Protein AF-A0AAW8Z324-F1 (afdb_monomer)

Radius of gyration: 33.58 Å; Cα contacts (8 Å, |Δi|>4): 340; chains: 1; bounding box: 67×46×85 Å

Nearest PDB structures (foldseek):
  8es4-assembly1_F  TM=8.799E-01  e=7.641E-05  Shigella phage Buco
  7y1c-assembly1_e  TM=7.706E-01  e=1.766E-04  Klebsiella phage Kp9
  2qmj-assembly1_A  TM=4.465E-01  e=2.813E-01  Homo sapiens
  5x4a-assembly1_D  TM=4.309E-01  e=4.398E-01  Sclerophytum lochmodes
  5lgj-assembly1_A  TM=1.895E-01  e=3.674E+00  Homo sapiens

Foldseek 3Di:
DDADPDQQKDKDFAQQPDQKDAGPHDAPDPVFKWKDKQNHTDDPPQWDADNVRRMIGGPHRRHGRIMIMMGTHQDPDQPDDDDPPPPCPDPVNVVVRVNSVVVVVSNVVVVVVVVVVVVVVVVVVVVVVVVVVCVVCLPFDKDAQADQKDKDWDDPVPWDPDDKDKDKDWPPDDPPKDKDFDWDQDPPPGTTGTIIMIGHDPVSHGTMMTMGIGDD

pLDDT: mean 87.26, std 9.58, range [44.84, 97.25]

Secondary structure (DSSP, 8-state):
-PPP---SEEEEE--SS--EEE-SS---STTSEEEEETTEEE-TTSEEEETTTTEEEESSPPPTT-EEEEEE---SS------TTTT--SHHHHHHHHHHHHHHHHHHHHHHHHHHHHHHHHHHHHHHHHHHHHHH---EEEEE--SSEEEEEPPGGG-BSSPPEEEEEEETS----EEEEEEEEETTTEEEEEEEEEE--GGGTTSEEEEEEE--

Mean predicted aligned error: 13.02 Å

Organism: NCBI:txid756892

Sequence (216 aa):
MTVENITPYISYTSNGMTTTFAIPFHVEGKTNFVVKINGVPQNYPSYSYNKIDNTINFISIPARDAVIEIERHTALERSANYDTFSNKLRPTSLNGEFDRVWRVLQELARKDQILQQQIDELRNDVNKLLIATRILSQDVVQFPITATSIRINIPEDRYATTEPIVVCTVLGGPTNVTIQPIAEYVQGVGEVYTHLIFTFPSTLIGKKCNAWLTGG

Structure (mmCIF, N/CA/C/O backbone):
data_AF-A0AAW8Z324-F1
#
_entry.id   AF-A0AAW8Z324-F1
#
loop_
_atom_site.group_PDB
_atom_site.id
_atom_site.type_symbol
_atom_site.label_atom_id
_atom_site.label_alt_id
_atom_site.label_comp_id
_atom_site.label_asym_id
_atom_site.label_entity_id
_atom_site.label_seq_id
_atom_site.pdbx_PDB_ins_code
_atom_site.Cartn_x
_atom_site.Cartn_y
_atom_site.Cartn_z
_atom_site.occupancy
_atom_site.B_iso_or_equiv
_atom_site.auth_seq_id
_atom_site.auth_comp_id
_atom_site.auth_asym_id
_atom_site.auth_atom_id
_atom_site.pdbx_PDB_model_num
ATOM 1 N N . MET A 1 1 ? 11.394 13.652 -27.539 1.00 52.41 1 MET A N 1
ATOM 2 C CA . MET A 1 1 ? 10.131 12.899 -27.403 1.00 52.41 1 MET A CA 1
ATOM 3 C C . MET A 1 1 ? 9.570 13.265 -26.047 1.00 52.41 1 MET A C 1
ATOM 5 O O . MET A 1 1 ? 10.365 13.467 -25.145 1.00 52.41 1 MET A O 1
ATOM 9 N N . THR A 1 2 ? 8.265 13.468 -25.927 1.00 69.81 2 THR A N 1
ATOM 10 C CA . THR A 1 2 ? 7.607 13.811 -24.658 1.00 69.81 2 THR A CA 1
ATOM 11 C C . THR A 1 2 ? 7.357 12.543 -23.851 1.00 69.81 2 THR A C 1
ATOM 13 O O . THR A 1 2 ? 6.983 11.530 -24.442 1.00 69.81 2 THR A O 1
ATOM 16 N N . VAL A 1 3 ? 7.535 12.573 -22.528 1.00 73.75 3 VAL A N 1
ATOM 17 C CA . VAL A 1 3 ? 7.171 11.416 -21.698 1.00 73.75 3 VAL A CA 1
ATOM 18 C C . VAL A 1 3 ? 5.657 11.256 -21.661 1.00 73.75 3 VAL A C 1
ATOM 20 O O . VAL A 1 3 ? 4.926 12.202 -21.373 1.00 73.75 3 VAL A O 1
ATOM 23 N N . GLU A 1 4 ? 5.191 10.045 -21.948 1.00 77.88 4 GLU A N 1
ATOM 24 C CA . GLU A 1 4 ? 3.774 9.702 -21.905 1.00 77.88 4 GLU A CA 1
ATOM 25 C C . GLU A 1 4 ? 3.248 9.695 -20.465 1.00 77.88 4 GLU A C 1
ATOM 27 O O . GLU A 1 4 ? 3.933 9.287 -19.519 1.00 77.88 4 GLU A O 1
ATOM 32 N N . ASN A 1 5 ? 2.002 10.138 -20.295 1.00 79.62 5 ASN A N 1
ATOM 33 C CA . ASN A 1 5 ? 1.309 10.068 -19.016 1.00 79.62 5 ASN A CA 1
ATOM 34 C C . ASN A 1 5 ? 0.757 8.653 -18.795 1.00 79.62 5 ASN A C 1
ATOM 36 O O . ASN A 1 5 ? -0.410 8.383 -19.066 1.00 79.62 5 ASN A O 1
ATOM 40 N N . ILE A 1 6 ? 1.622 7.747 -18.343 1.00 83.69 6 ILE A N 1
ATOM 41 C CA . ILE A 1 6 ? 1.294 6.344 -18.099 1.00 83.69 6 ILE A CA 1
ATOM 42 C C . ILE A 1 6 ? 1.691 5.928 -16.684 1.00 83.69 6 ILE A C 1
ATOM 44 O O . ILE A 1 6 ? 2.715 6.362 -16.151 1.00 83.69 6 ILE A O 1
ATOM 48 N N . THR A 1 7 ? 0.887 5.059 -16.073 1.00 87.81 7 THR A N 1
ATOM 49 C CA . THR A 1 7 ? 1.206 4.464 -14.776 1.00 87.81 7 THR A CA 1
ATOM 50 C C . THR A 1 7 ? 2.424 3.539 -14.916 1.00 87.81 7 THR A C 1
ATOM 52 O O . THR A 1 7 ? 2.402 2.639 -15.756 1.00 87.81 7 THR A O 1
ATOM 55 N N . PRO A 1 8 ? 3.481 3.700 -14.097 1.00 93.31 8 PRO A N 1
ATOM 56 C CA . PRO A 1 8 ? 4.710 2.900 -14.175 1.00 93.31 8 PRO A CA 1
ATOM 57 C C . PRO A 1 8 ? 4.564 1.488 -13.581 1.00 93.31 8 PRO A C 1
ATOM 59 O O . PRO A 1 8 ? 5.436 1.009 -12.857 1.00 93.31 8 PRO A O 1
ATOM 62 N N . TYR A 1 9 ? 3.432 0.837 -13.837 1.00 95.25 9 TYR A N 1
ATOM 63 C CA . TYR A 1 9 ? 3.086 -0.472 -13.305 1.00 95.25 9 TYR A CA 1
ATOM 64 C C . TYR A 1 9 ? 2.110 -1.199 -14.222 1.00 95.25 9 TYR A C 1
ATOM 66 O O . TYR A 1 9 ? 1.205 -0.584 -14.788 1.00 95.25 9 TYR A O 1
ATOM 74 N N . ILE A 1 10 ? 2.270 -2.514 -14.319 1.00 96.06 10 ILE A N 1
ATOM 75 C CA . ILE A 1 10 ? 1.338 -3.406 -14.999 1.00 96.06 10 ILE A CA 1
ATOM 76 C C . ILE A 1 10 ? 1.228 -4.723 -14.231 1.00 96.06 10 ILE A C 1
ATOM 78 O O . ILE A 1 10 ? 2.201 -5.190 -13.637 1.00 96.06 10 ILE A O 1
ATOM 82 N N . SER A 1 11 ? 0.035 -5.312 -14.256 1.00 96.38 11 SER A N 1
ATOM 83 C CA . SER A 1 11 ? -0.245 -6.627 -13.691 1.00 96.38 11 SER A CA 1
ATOM 84 C C . SER A 1 11 ? -0.876 -7.521 -14.753 1.00 96.38 11 SER A C 1
ATOM 86 O O . SER A 1 11 ? -1.785 -7.097 -15.469 1.00 96.38 11 SER A O 1
ATOM 88 N N . TYR A 1 12 ? -0.373 -8.745 -14.862 1.00 97.00 12 TYR A N 1
ATOM 89 C CA . TYR A 1 12 ? -0.870 -9.788 -15.749 1.00 97.00 12 TYR A CA 1
ATOM 90 C C . TYR A 1 12 ? -1.296 -11.005 -14.936 1.00 97.00 12 TYR A C 1
ATOM 92 O O . TYR A 1 12 ? -0.648 -11.367 -13.957 1.00 97.00 12 TYR A O 1
ATOM 100 N N . THR A 1 13 ? -2.332 -11.700 -15.393 1.00 96.88 13 THR A N 1
ATOM 101 C CA . THR A 1 13 ? -2.674 -13.039 -14.903 1.00 96.88 13 THR A CA 1
ATOM 102 C C . THR A 1 13 ? -2.174 -14.066 -15.912 1.00 96.88 13 THR A C 1
ATOM 104 O O . THR A 1 13 ? -2.562 -14.033 -17.082 1.00 96.88 13 THR A O 1
ATOM 107 N N . SER A 1 14 ? -1.287 -14.965 -15.484 1.00 95.31 14 SER A N 1
ATOM 108 C CA . SER A 1 14 ? -0.734 -16.005 -16.353 1.00 95.31 14 SER A CA 1
ATOM 109 C C . SER A 1 14 ? -1.804 -17.015 -16.769 1.00 95.31 14 SER A C 1
ATOM 111 O O . SER A 1 14 ? -2.559 -17.531 -15.946 1.00 95.31 14 SER A O 1
ATOM 113 N N . ASN A 1 15 ? -1.812 -17.374 -18.050 1.00 94.69 15 ASN A N 1
ATOM 114 C CA . ASN A 1 15 ? -2.634 -18.457 -18.591 1.00 94.69 15 ASN A CA 1
ATOM 115 C C . ASN A 1 15 ? -1.988 -19.849 -18.433 1.00 94.69 15 ASN A C 1
ATOM 117 O O . ASN A 1 15 ? -2.596 -20.843 -18.825 1.00 94.69 15 ASN A O 1
ATOM 121 N N . GLY A 1 16 ? -0.765 -19.935 -17.894 1.00 93.38 16 GLY A N 1
ATOM 122 C CA . GLY A 1 16 ? -0.018 -21.191 -17.790 1.00 93.38 16 GLY A CA 1
ATOM 123 C C . GLY A 1 16 ? 0.583 -21.683 -19.110 1.00 93.38 16 GLY A C 1
ATOM 124 O O . GLY A 1 16 ? 0.928 -22.857 -19.208 1.00 93.38 16 GLY A O 1
ATOM 125 N N . MET A 1 17 ? 0.698 -20.819 -20.125 1.00 94.25 17 MET A N 1
ATOM 126 C CA . MET A 1 17 ? 1.272 -21.155 -21.438 1.00 94.25 17 MET A CA 1
ATOM 127 C C . MET A 1 17 ? 2.252 -20.097 -21.961 1.00 94.25 17 MET A C 1
ATOM 129 O O . MET A 1 17 ? 3.230 -20.436 -22.621 1.00 94.25 17 MET A O 1
ATOM 133 N N . THR A 1 18 ? 2.000 -18.818 -21.682 1.00 94.69 18 THR A N 1
ATOM 134 C CA . THR A 1 18 ? 2.790 -17.699 -22.205 1.00 94.69 18 THR A CA 1
ATOM 135 C C . THR A 1 18 ? 4.004 -17.410 -21.319 1.00 94.69 18 THR A C 1
ATOM 137 O O . THR A 1 18 ? 3.882 -17.308 -20.101 1.00 94.69 18 THR A O 1
ATOM 140 N N . THR A 1 19 ? 5.176 -17.224 -21.929 1.00 95.88 19 THR A N 1
ATOM 141 C CA . THR A 1 19 ? 6.423 -16.828 -21.241 1.00 95.88 19 THR A CA 1
ATOM 142 C C . THR A 1 19 ? 6.813 -15.370 -21.475 1.00 95.88 19 THR A C 1
ATOM 144 O O . THR A 1 19 ? 7.639 -14.843 -20.732 1.00 95.88 19 THR A O 1
ATOM 147 N N . THR A 1 20 ? 6.230 -14.719 -22.483 1.00 96.44 20 THR A N 1
ATOM 148 C CA . THR A 1 20 ? 6.557 -13.350 -22.894 1.00 96.44 20 THR A CA 1
ATOM 149 C C . THR A 1 20 ? 5.459 -12.373 -22.495 1.00 96.44 20 THR A C 1
ATOM 151 O O . THR A 1 20 ? 4.298 -12.553 -22.860 1.00 96.44 20 THR A O 1
ATOM 154 N N . PHE A 1 21 ? 5.836 -11.306 -21.795 1.00 96.44 21 PHE A N 1
ATOM 155 C CA . PHE A 1 21 ? 4.927 -10.263 -21.323 1.00 96.44 21 PHE A CA 1
ATOM 156 C C . PHE A 1 21 ? 5.449 -8.891 -21.743 1.00 96.44 21 PHE A C 1
ATOM 158 O O . PHE A 1 21 ? 6.631 -8.595 -21.572 1.00 96.44 21 PHE A O 1
ATOM 165 N N . ALA A 1 22 ? 4.583 -8.057 -22.316 1.00 96.44 22 ALA A N 1
ATOM 166 C CA . ALA A 1 22 ? 4.951 -6.709 -22.736 1.00 96.44 22 ALA A CA 1
ATOM 167 C C . ALA A 1 22 ? 5.014 -5.745 -21.546 1.00 96.44 22 ALA A C 1
ATOM 169 O O . ALA A 1 22 ? 4.338 -5.934 -20.540 1.00 96.44 22 ALA A O 1
ATOM 170 N N . ILE A 1 23 ? 5.816 -4.693 -21.665 1.00 95.50 23 ILE A N 1
ATOM 171 C CA . ILE A 1 23 ? 5.842 -3.586 -20.713 1.00 95.50 23 ILE A CA 1
ATOM 172 C C . ILE A 1 23 ? 5.257 -2.364 -21.435 1.00 95.50 23 ILE A C 1
ATOM 174 O O . ILE A 1 23 ? 5.818 -1.924 -22.439 1.00 95.50 23 ILE A O 1
ATOM 178 N N . PRO A 1 24 ? 4.131 -1.794 -20.970 1.00 93.50 24 PRO A N 1
ATOM 179 C CA . PRO A 1 24 ? 3.467 -0.703 -21.684 1.00 93.50 24 PRO A CA 1
ATOM 180 C C . PRO A 1 24 ? 4.141 0.658 -21.460 1.00 93.50 24 PRO A C 1
ATOM 182 O O . PRO A 1 24 ? 3.814 1.624 -22.135 1.00 93.50 24 PRO A O 1
ATOM 185 N N . PHE A 1 25 ? 5.081 0.752 -20.517 1.00 92.31 25 PHE A N 1
ATOM 186 C CA . PHE A 1 25 ? 5.814 1.970 -20.185 1.00 92.31 25 PHE A CA 1
ATOM 187 C C . PHE A 1 25 ? 7.307 1.828 -20.490 1.00 92.31 25 PHE A C 1
ATOM 189 O O . PHE A 1 25 ? 7.876 0.738 -20.477 1.00 92.31 25 PHE A O 1
ATOM 196 N N . HIS A 1 26 ? 7.977 2.956 -20.720 1.00 91.19 26 HIS A N 1
ATOM 197 C CA . HIS A 1 26 ? 9.409 2.952 -21.001 1.00 91.19 26 HIS A CA 1
ATOM 198 C C . HIS A 1 26 ? 10.239 2.511 -19.787 1.00 91.19 26 HIS A C 1
ATOM 200 O O . HIS A 1 26 ? 10.060 3.042 -18.688 1.00 91.19 26 HIS A O 1
ATOM 206 N N . VAL A 1 27 ? 11.222 1.641 -20.029 1.00 91.56 27 VAL A N 1
ATOM 207 C CA . VAL A 1 27 ? 12.227 1.180 -19.064 1.00 91.56 27 VAL A CA 1
ATOM 208 C C . VAL A 1 27 ? 13.628 1.389 -19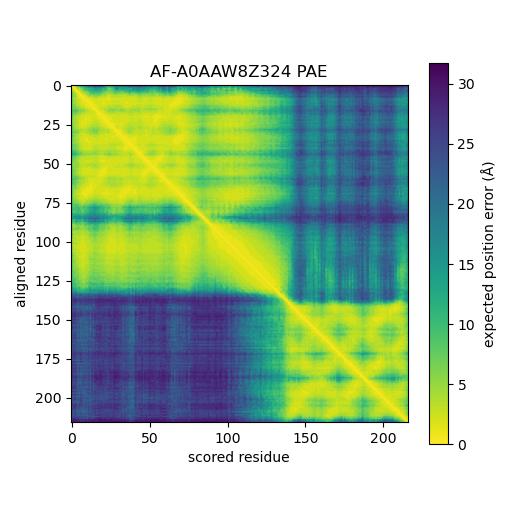.644 1.00 91.56 27 VAL A C 1
ATOM 210 O O . VAL A 1 27 ? 13.945 0.929 -20.741 1.00 91.56 27 VAL A O 1
ATOM 213 N N . GLU A 1 28 ? 14.497 2.070 -18.896 1.00 89.19 28 GLU A N 1
ATOM 214 C CA . GLU A 1 28 ? 15.830 2.449 -19.380 1.00 89.19 28 GLU A CA 1
ATOM 215 C C . GLU A 1 28 ? 16.753 1.239 -19.621 1.00 89.19 28 GLU A C 1
ATOM 217 O O . GLU A 1 28 ? 17.470 1.161 -20.632 1.00 89.19 28 GLU A O 1
ATOM 222 N N . GLY A 1 29 ? 16.696 0.267 -18.710 1.00 89.06 29 GLY A N 1
ATOM 223 C CA . GLY A 1 29 ? 17.525 -0.927 -18.724 1.00 89.06 29 GLY A CA 1
ATOM 224 C C . GLY A 1 29 ? 17.026 -2.010 -17.771 1.00 89.06 29 GLY A C 1
ATOM 225 O O . GLY A 1 29 ? 16.085 -1.816 -17.005 1.00 89.06 29 GLY A O 1
ATOM 226 N N . LYS A 1 30 ? 17.698 -3.167 -17.806 1.00 88.19 30 LYS A N 1
ATOM 227 C CA . LYS A 1 30 ? 17.333 -4.376 -17.042 1.00 88.19 30 LYS A CA 1
ATOM 228 C C . LYS A 1 30 ? 17.320 -4.212 -15.515 1.00 88.19 30 LYS A C 1
ATOM 230 O O . LYS A 1 30 ? 16.790 -5.066 -14.823 1.00 88.19 30 LYS A O 1
ATOM 235 N N . THR A 1 31 ? 17.947 -3.159 -14.999 1.00 89.56 31 THR A N 1
ATOM 236 C CA . THR A 1 31 ? 18.031 -2.841 -13.566 1.00 89.56 31 THR A CA 1
ATOM 237 C C . THR A 1 31 ? 17.005 -1.796 -13.132 1.00 89.56 31 THR A C 1
ATOM 239 O O . THR A 1 31 ? 16.959 -1.451 -11.957 1.00 89.56 31 THR A O 1
ATOM 242 N N . ASN A 1 32 ? 16.208 -1.258 -14.064 1.00 92.19 32 ASN A N 1
ATOM 243 C CA . ASN A 1 32 ? 15.310 -0.130 -13.812 1.00 92.19 32 ASN A CA 1
ATOM 244 C C . ASN A 1 32 ? 13.838 -0.534 -13.680 1.00 92.19 32 ASN A C 1
ATOM 246 O O . ASN A 1 32 ? 12.937 0.238 -14.010 1.00 92.19 32 ASN A O 1
ATOM 250 N N . PHE A 1 33 ? 13.590 -1.761 -13.242 1.00 94.44 33 PHE A N 1
ATOM 251 C CA . PHE A 1 33 ? 12.266 -2.282 -12.943 1.00 94.44 33 PHE A CA 1
ATOM 252 C C . PHE A 1 33 ? 12.377 -3.472 -11.994 1.00 94.44 33 PHE A C 1
ATOM 254 O O . PHE A 1 33 ? 13.453 -4.042 -11.807 1.00 94.44 33 PHE A O 1
ATOM 261 N N . VAL A 1 34 ? 11.248 -3.849 -11.411 1.00 94.81 34 VAL A N 1
ATOM 262 C CA . VAL A 1 34 ? 11.100 -5.012 -10.543 1.00 94.81 34 VAL A CA 1
ATOM 263 C C . VAL A 1 34 ? 9.994 -5.889 -11.108 1.00 94.81 34 VAL A C 1
ATOM 265 O O . VAL A 1 34 ? 8.945 -5.390 -11.510 1.00 94.81 34 VAL A O 1
ATOM 268 N N . VAL A 1 35 ? 10.234 -7.197 -11.119 1.00 95.81 35 VAL A N 1
ATOM 269 C CA . VAL A 1 35 ? 9.246 -8.212 -11.498 1.00 95.81 35 VAL A CA 1
ATOM 270 C C . VAL A 1 35 ? 8.891 -9.008 -10.263 1.00 95.81 35 VAL A C 1
ATOM 272 O O . VAL A 1 35 ? 9.789 -9.435 -9.534 1.00 95.81 35 VAL A O 1
ATOM 275 N N . LYS A 1 36 ? 7.606 -9.245 -10.037 1.00 96.69 36 LYS A N 1
ATOM 276 C CA . LYS A 1 36 ? 7.121 -10.122 -8.974 1.00 96.69 36 LYS A CA 1
ATOM 277 C C . LYS A 1 36 ? 6.168 -11.150 -9.562 1.00 96.69 36 LYS A C 1
ATOM 279 O O . LYS A 1 36 ? 5.394 -10.832 -10.457 1.00 96.69 36 LYS A O 1
ATOM 284 N N . ILE A 1 37 ? 6.224 -12.372 -9.049 1.00 96.44 37 ILE A N 1
ATOM 285 C CA . ILE A 1 37 ? 5.211 -13.399 -9.303 1.00 96.44 37 ILE A CA 1
ATOM 286 C C . ILE A 1 37 ? 4.553 -13.704 -7.965 1.00 96.44 37 ILE A C 1
ATOM 288 O O . ILE A 1 37 ? 5.247 -14.081 -7.022 1.00 96.44 37 ILE A O 1
ATOM 292 N N . ASN A 1 38 ? 3.237 -13.515 -7.868 1.00 95.56 38 ASN A N 1
ATOM 293 C CA . ASN A 1 38 ? 2.461 -13.653 -6.633 1.00 95.56 38 ASN A CA 1
ATOM 294 C C . ASN A 1 38 ? 3.093 -12.876 -5.460 1.00 95.56 38 ASN A C 1
ATOM 296 O O . ASN A 1 38 ? 3.256 -13.406 -4.363 1.00 95.56 38 ASN A O 1
ATOM 300 N N . GLY A 1 39 ? 3.536 -11.642 -5.718 1.00 93.75 39 GLY A N 1
ATOM 301 C CA . GLY A 1 39 ? 4.216 -10.795 -4.736 1.00 93.75 39 GLY A CA 1
ATOM 302 C C . GLY A 1 39 ? 5.688 -11.139 -4.461 1.00 93.75 39 GLY A C 1
ATOM 303 O O . GLY A 1 39 ? 6.371 -10.349 -3.810 1.00 93.75 39 GLY A O 1
ATOM 304 N N . VAL A 1 40 ? 6.223 -12.252 -4.981 1.00 95.44 40 VAL A N 1
ATOM 305 C CA . VAL A 1 40 ? 7.622 -12.664 -4.767 1.00 95.44 40 VAL A CA 1
ATOM 306 C C . VAL A 1 40 ? 8.537 -12.068 -5.843 1.00 95.44 40 VAL A C 1
ATOM 308 O O . VAL A 1 40 ? 8.364 -12.404 -7.022 1.00 95.44 40 VAL A O 1
ATOM 311 N N . PRO A 1 41 ? 9.536 -11.237 -5.477 1.00 94.69 41 PRO A N 1
ATOM 312 C CA . PRO A 1 41 ? 10.493 -10.677 -6.426 1.00 94.69 41 PRO A CA 1
ATOM 313 C C . PRO A 1 41 ? 11.246 -11.757 -7.200 1.00 94.69 41 PRO A C 1
ATOM 315 O O . PRO A 1 41 ? 11.776 -12.705 -6.623 1.00 94.69 41 PRO A O 1
ATOM 318 N N . GLN A 1 42 ? 11.310 -11.586 -8.514 1.00 94.19 42 GLN A N 1
ATOM 319 C CA . GLN A 1 42 ? 12.070 -12.435 -9.417 1.00 94.19 42 GLN A CA 1
ATOM 320 C C . GLN A 1 42 ? 13.397 -11.757 -9.759 1.00 94.19 42 GLN A C 1
ATOM 322 O O . GLN A 1 42 ? 13.462 -10.539 -9.929 1.00 94.19 42 GLN A O 1
ATOM 327 N N . ASN A 1 43 ? 14.453 -12.554 -9.907 1.00 90.38 43 ASN A N 1
ATOM 328 C CA . ASN A 1 43 ? 15.788 -12.088 -10.278 1.00 90.38 43 ASN A CA 1
ATOM 329 C C . ASN A 1 43 ? 16.324 -12.889 -11.462 1.00 90.38 43 ASN A C 1
ATOM 331 O O . ASN A 1 43 ? 15.918 -14.030 -11.687 1.00 90.38 43 ASN A O 1
ATOM 335 N N . TYR A 1 44 ? 17.288 -12.329 -12.190 1.00 85.25 44 TYR A N 1
ATOM 336 C CA . TYR A 1 44 ? 18.057 -13.102 -13.162 1.00 85.25 44 TYR A CA 1
ATOM 337 C C . TYR A 1 44 ? 18.651 -14.363 -12.489 1.00 85.25 44 TYR A C 1
ATOM 339 O O . TYR A 1 44 ? 19.186 -14.247 -11.384 1.00 85.25 44 TYR A O 1
ATOM 347 N N . PRO A 1 45 ? 18.577 -15.557 -13.110 1.00 90.12 45 PRO A N 1
ATOM 348 C CA . PRO A 1 45 ? 18.188 -15.804 -14.498 1.00 90.12 45 PRO A CA 1
ATOM 349 C C . PRO A 1 45 ? 16.700 -16.094 -14.738 1.00 90.12 45 PRO A C 1
ATOM 351 O O . PRO A 1 45 ? 16.350 -16.327 -15.879 1.00 90.12 45 PRO A O 1
ATOM 354 N N . SER A 1 46 ? 15.808 -16.066 -13.740 1.00 92.25 46 SER A N 1
ATOM 355 C CA . SER A 1 46 ? 14.393 -16.492 -13.898 1.00 92.25 46 SER A CA 1
ATOM 356 C C . SER A 1 46 ? 13.635 -15.833 -15.067 1.00 92.25 46 SER A C 1
ATOM 358 O O . SER A 1 46 ? 12.728 -16.440 -15.640 1.00 92.25 46 SER A O 1
ATOM 360 N N . TYR A 1 47 ? 14.042 -14.625 -15.459 1.00 94.44 47 TYR A N 1
ATOM 361 C CA . TYR A 1 47 ? 13.595 -13.946 -16.666 1.00 94.44 47 TYR A CA 1
ATOM 362 C C . TYR A 1 47 ? 14.739 -13.183 -17.344 1.00 94.44 47 TYR A C 1
ATOM 364 O O . TYR A 1 47 ? 15.795 -12.917 -16.760 1.00 94.44 47 TYR A O 1
ATOM 372 N N . SER A 1 48 ? 14.488 -12.779 -18.586 1.00 94.50 48 SER A N 1
ATOM 373 C CA . SER A 1 48 ? 15.311 -11.856 -19.362 1.00 94.50 48 SER A CA 1
ATOM 374 C C . SER A 1 48 ? 14.484 -10.661 -19.842 1.00 94.50 48 SER A C 1
ATOM 376 O O . SER A 1 48 ? 13.264 -10.748 -19.970 1.00 94.50 48 SER A O 1
ATOM 378 N N . TYR A 1 49 ? 15.156 -9.535 -20.086 1.00 95.69 49 TYR A N 1
ATOM 379 C CA . TYR A 1 49 ? 14.553 -8.308 -20.607 1.00 95.69 49 TYR A CA 1
ATOM 380 C C . TYR A 1 49 ? 14.992 -8.083 -22.049 1.00 95.69 49 TYR A C 1
ATOM 382 O O . TYR A 1 49 ? 16.192 -7.970 -22.315 1.00 95.69 49 TYR A O 1
ATOM 390 N N . ASN A 1 50 ? 14.030 -7.979 -22.961 1.00 94.69 50 ASN A N 1
ATOM 391 C CA . ASN A 1 50 ? 14.266 -7.565 -24.334 1.00 94.69 50 ASN A CA 1
ATOM 392 C C . ASN A 1 50 ? 13.938 -6.073 -24.475 1.00 94.69 50 ASN A C 1
ATOM 394 O O . ASN A 1 50 ? 12.778 -5.669 -24.452 1.00 94.69 50 ASN A O 1
ATOM 398 N N . LYS A 1 51 ? 14.984 -5.259 -24.649 1.00 92.25 51 LYS A N 1
ATOM 399 C CA . LYS A 1 51 ? 14.870 -3.800 -24.786 1.00 92.25 51 LYS A CA 1
ATOM 400 C C . LYS A 1 51 ? 14.246 -3.355 -26.112 1.00 92.25 51 LYS A C 1
ATOM 402 O O . LYS A 1 51 ? 13.688 -2.266 -26.158 1.00 92.25 51 LYS A O 1
ATOM 407 N N . ILE A 1 52 ? 14.373 -4.149 -27.178 1.00 92.19 52 ILE A N 1
ATOM 408 C CA . ILE A 1 52 ? 13.871 -3.782 -28.511 1.00 92.19 52 ILE A CA 1
ATOM 409 C C . ILE A 1 52 ? 12.344 -3.825 -28.506 1.00 92.19 52 ILE A C 1
ATOM 411 O O . ILE A 1 52 ? 11.703 -2.849 -28.878 1.00 92.19 52 ILE A O 1
ATOM 415 N N . ASP A 1 53 ? 11.787 -4.925 -28.002 1.00 93.75 53 ASP A N 1
ATOM 416 C CA . ASP A 1 53 ? 10.338 -5.142 -27.965 1.00 93.75 53 ASP A CA 1
ATOM 417 C C . ASP A 1 53 ? 9.693 -4.638 -26.661 1.00 93.75 53 ASP A C 1
ATOM 419 O O . ASP A 1 53 ? 8.475 -4.677 -26.509 1.00 93.75 53 ASP A O 1
ATOM 423 N N . ASN A 1 54 ? 10.510 -4.176 -25.707 1.00 94.75 54 ASN A N 1
ATOM 424 C CA . ASN A 1 54 ? 10.110 -3.806 -24.349 1.00 94.75 54 ASN A CA 1
ATOM 425 C C . ASN A 1 54 ? 9.320 -4.930 -23.651 1.00 94.75 54 ASN A C 1
ATOM 427 O O . ASN A 1 54 ? 8.226 -4.717 -23.126 1.00 94.75 54 ASN A O 1
ATOM 431 N N . THR A 1 55 ? 9.866 -6.149 -23.675 1.00 96.56 55 THR A N 1
ATOM 432 C CA . THR A 1 55 ? 9.215 -7.351 -23.134 1.00 96.56 55 THR A CA 1
ATOM 433 C C . THR A 1 55 ? 10.071 -8.074 -22.099 1.00 96.56 55 THR A C 1
ATOM 435 O O . THR A 1 55 ? 11.302 -7.979 -22.079 1.00 96.56 55 THR A O 1
ATOM 438 N N . ILE A 1 56 ? 9.402 -8.826 -21.230 1.00 96.00 56 ILE A N 1
ATOM 439 C CA . ILE A 1 56 ? 10.000 -9.766 -20.285 1.00 96.00 56 ILE A CA 1
ATOM 440 C C . ILE A 1 56 ? 9.747 -11.180 -20.782 1.00 96.00 56 ILE A C 1
ATOM 442 O O . ILE A 1 56 ? 8.603 -11.539 -21.047 1.00 96.00 56 ILE A O 1
ATOM 446 N N . ASN A 1 57 ? 10.804 -11.985 -20.852 1.00 96.00 57 ASN A N 1
ATOM 447 C CA . ASN A 1 57 ? 10.736 -13.396 -21.215 1.00 96.00 57 ASN A CA 1
ATOM 448 C C . ASN A 1 57 ? 11.151 -14.253 -20.020 1.00 96.00 57 ASN A C 1
ATOM 450 O O . ASN A 1 57 ? 12.320 -14.231 -19.625 1.00 96.00 57 ASN A O 1
ATOM 454 N N . PHE A 1 58 ? 10.218 -15.013 -19.458 1.00 96.19 58 PHE A N 1
ATOM 455 C CA . PHE A 1 58 ? 10.501 -15.975 -18.394 1.00 96.19 58 PHE A CA 1
ATOM 456 C C . PHE A 1 58 ? 11.163 -17.243 -18.944 1.00 96.19 58 PHE A C 1
ATOM 458 O O . PHE A 1 58 ? 10.816 -17.706 -20.031 1.00 96.19 58 PHE A O 1
ATOM 465 N N . ILE A 1 59 ? 12.098 -17.824 -18.182 1.00 94.88 59 ILE A N 1
ATOM 466 C CA . ILE A 1 59 ? 12.738 -19.104 -18.543 1.00 94.88 59 ILE A CA 1
ATOM 467 C C . ILE A 1 59 ? 11.744 -20.263 -18.437 1.00 94.88 59 ILE A C 1
ATOM 469 O O . ILE A 1 59 ? 11.720 -21.148 -19.288 1.00 94.88 59 ILE A O 1
ATOM 473 N N . SER A 1 60 ? 10.928 -20.261 -17.386 1.00 93.75 60 SER A N 1
ATOM 474 C CA . SER A 1 60 ? 9.869 -21.241 -17.158 1.00 93.75 60 SER A CA 1
ATOM 475 C C . SER A 1 60 ? 8.507 -20.577 -17.285 1.00 93.75 60 SER A C 1
ATOM 477 O O . SER A 1 60 ? 8.323 -19.455 -16.816 1.00 93.75 60 SER A O 1
ATOM 479 N N . ILE A 1 61 ? 7.542 -21.293 -17.860 1.00 94.00 61 ILE A N 1
ATOM 480 C CA . ILE A 1 61 ? 6.155 -20.832 -17.952 1.00 94.00 61 ILE A CA 1
ATOM 481 C C . ILE A 1 61 ? 5.624 -20.541 -16.537 1.00 94.00 61 ILE A C 1
ATOM 483 O O . ILE A 1 61 ? 5.648 -21.441 -15.691 1.00 94.00 61 ILE A O 1
ATOM 487 N N . PRO A 1 62 ? 5.154 -19.312 -16.252 1.00 93.94 62 PRO A N 1
ATOM 488 C CA . PRO A 1 62 ? 4.543 -19.002 -14.967 1.00 93.94 62 PRO A CA 1
ATOM 489 C C . PRO A 1 62 ? 3.274 -19.834 -14.765 1.00 93.94 62 PRO A C 1
ATOM 491 O O . PRO A 1 62 ? 2.483 -19.986 -15.697 1.00 93.94 62 PRO A O 1
ATOM 494 N N . ALA A 1 63 ? 3.062 -20.348 -13.550 1.00 95.31 63 ALA A N 1
ATOM 495 C CA . ALA A 1 63 ? 1.897 -21.171 -13.223 1.00 95.31 63 ALA A CA 1
ATOM 496 C C . ALA A 1 63 ? 0.577 -20.490 -13.622 1.00 95.31 63 ALA A C 1
ATOM 498 O O . ALA A 1 63 ? 0.469 -19.263 -13.608 1.00 95.31 63 ALA A O 1
ATOM 499 N N . ARG A 1 64 ? -0.432 -21.292 -13.979 1.00 95.56 64 ARG A N 1
ATOM 500 C CA . ARG A 1 64 ? -1.767 -20.780 -14.306 1.00 95.56 64 ARG A CA 1
ATOM 501 C C . ARG A 1 64 ? -2.319 -19.969 -13.134 1.00 95.56 64 ARG A C 1
ATOM 503 O O . ARG A 1 64 ? -2.134 -20.356 -11.983 1.00 95.56 64 ARG A O 1
ATOM 510 N N . ASP A 1 65 ? -2.962 -18.851 -13.449 1.00 95.75 65 ASP A N 1
ATOM 511 C CA . ASP A 1 65 ? -3.561 -17.916 -12.494 1.00 95.75 65 ASP A CA 1
ATOM 512 C C . ASP A 1 65 ? -2.538 -17.183 -11.594 1.00 95.75 65 ASP A C 1
ATOM 514 O O . ASP A 1 65 ? -2.924 -16.392 -10.735 1.00 95.75 65 ASP A O 1
ATOM 518 N N . ALA A 1 66 ? -1.227 -17.366 -11.821 1.00 96.06 66 ALA A N 1
ATOM 519 C CA . ALA A 1 66 ? -0.203 -16.572 -11.149 1.00 96.06 66 ALA A CA 1
ATOM 520 C C . ALA A 1 66 ? -0.269 -15.104 -11.592 1.00 96.06 66 ALA A C 1
ATOM 522 O O . ALA A 1 66 ? -0.363 -14.802 -12.786 1.00 96.06 66 ALA A O 1
ATOM 523 N N . VAL A 1 67 ? -0.174 -14.195 -10.625 1.00 97.25 67 VAL A N 1
ATOM 524 C CA . VAL A 1 67 ? -0.159 -12.749 -10.846 1.00 97.25 67 VAL A CA 1
ATOM 525 C C . VAL A 1 67 ? 1.276 -12.306 -11.082 1.00 97.25 67 VAL A C 1
ATOM 527 O O . VAL A 1 67 ? 2.139 -12.489 -10.226 1.00 97.25 67 VAL A O 1
ATOM 530 N N . ILE A 1 68 ? 1.534 -11.731 -12.248 1.00 97.00 68 ILE A N 1
ATOM 531 C CA . ILE A 1 68 ? 2.833 -11.200 -12.644 1.00 97.00 68 ILE A CA 1
ATOM 532 C C . ILE A 1 68 ? 2.742 -9.687 -12.587 1.00 97.00 68 ILE A C 1
ATOM 534 O O . ILE A 1 68 ? 1.992 -9.077 -13.344 1.00 97.00 68 ILE A O 1
ATOM 538 N N . GLU A 1 69 ? 3.530 -9.081 -11.716 1.00 97.06 69 GLU A N 1
ATOM 539 C CA . GLU A 1 69 ? 3.567 -7.638 -11.533 1.00 97.06 69 GLU A CA 1
ATOM 540 C C . GLU A 1 69 ? 4.902 -7.100 -12.024 1.00 97.06 69 GLU A C 1
ATOM 542 O O . GLU A 1 69 ? 5.961 -7.633 -11.682 1.00 97.06 69 GLU A O 1
ATOM 547 N N . ILE A 1 70 ? 4.855 -6.033 -12.812 1.00 96.38 70 ILE A N 1
ATOM 548 C CA . ILE A 1 70 ? 6.043 -5.348 -13.311 1.00 96.38 70 ILE A CA 1
ATOM 549 C C . ILE A 1 70 ? 5.917 -3.879 -12.935 1.00 96.38 70 ILE A C 1
ATOM 551 O O . ILE A 1 70 ? 4.961 -3.208 -13.322 1.00 96.38 70 ILE A O 1
ATOM 555 N N . GLU A 1 71 ? 6.892 -3.376 -12.190 1.00 95.44 71 GLU A N 1
ATOM 556 C CA . GLU A 1 71 ? 6.937 -2.000 -11.696 1.00 95.44 71 GLU A CA 1
ATOM 557 C C . GLU A 1 71 ? 8.232 -1.332 -12.149 1.00 95.44 71 GLU A C 1
ATOM 559 O O . GLU A 1 71 ? 9.309 -1.916 -12.016 1.00 95.44 71 GLU A O 1
ATOM 564 N N . ARG A 1 72 ? 8.157 -0.107 -12.678 1.00 95.38 72 ARG A N 1
ATOM 565 C CA . ARG A 1 72 ? 9.361 0.656 -13.030 1.00 95.38 72 ARG A CA 1
ATOM 566 C C . ARG A 1 72 ? 10.074 1.148 -11.773 1.00 95.38 72 ARG A C 1
ATOM 568 O O . ARG A 1 72 ? 9.439 1.570 -10.812 1.00 95.38 72 ARG A O 1
ATOM 575 N N . HIS A 1 73 ? 11.399 1.130 -11.814 1.00 93.94 73 HIS A N 1
ATOM 576 C CA . HIS A 1 73 ? 12.250 1.620 -10.741 1.00 93.94 73 HIS A CA 1
ATOM 577 C C . HIS A 1 73 ? 13.436 2.396 -11.318 1.00 93.94 73 HIS A C 1
ATOM 579 O O . HIS A 1 73 ? 14.511 1.851 -11.587 1.00 93.94 73 HIS A O 1
ATOM 585 N N . THR A 1 74 ? 13.238 3.683 -11.559 1.00 92.12 74 THR A N 1
ATOM 586 C CA . THR A 1 74 ? 14.272 4.552 -12.117 1.00 92.12 74 THR A CA 1
ATOM 587 C C . THR A 1 74 ? 15.280 4.928 -11.027 1.00 92.12 74 THR A C 1
ATOM 589 O O . THR A 1 74 ? 14.903 5.284 -9.914 1.00 92.12 74 THR A O 1
ATOM 592 N N . ALA A 1 75 ? 16.580 4.849 -11.329 1.00 88.69 75 ALA A N 1
ATOM 593 C CA . ALA A 1 75 ? 17.616 5.219 -10.366 1.00 88.69 75 ALA A CA 1
ATOM 594 C C . ALA A 1 75 ? 17.552 6.723 -10.047 1.00 88.69 75 ALA A C 1
ATOM 596 O O . ALA A 1 75 ? 17.476 7.551 -10.961 1.00 88.69 75 ALA A O 1
ATOM 597 N N . LEU A 1 76 ? 17.603 7.066 -8.755 1.00 87.88 76 LEU A N 1
ATOM 598 C CA . LEU A 1 76 ? 17.606 8.448 -8.267 1.00 87.88 76 LEU A CA 1
ATOM 599 C C . LEU A 1 76 ? 19.024 9.028 -8.310 1.00 87.88 76 LEU A C 1
ATOM 601 O O . LEU A 1 76 ? 19.637 9.341 -7.292 1.00 87.88 76 LEU A O 1
ATOM 605 N N . GLU A 1 77 ? 19.558 9.140 -9.515 1.00 84.56 77 GLU A N 1
ATOM 606 C CA . GLU A 1 77 ? 20.881 9.688 -9.764 1.00 84.56 77 GLU A CA 1
ATOM 607 C C . GLU A 1 77 ? 20.877 10.526 -11.037 1.00 84.56 77 GLU A C 1
ATOM 609 O O . GLU A 1 77 ? 20.030 10.373 -11.922 1.00 84.56 77 GLU A O 1
ATOM 614 N N . ARG A 1 78 ? 21.841 11.439 -11.126 1.00 80.44 78 ARG A N 1
ATOM 615 C CA . ARG A 1 78 ? 22.093 12.190 -12.353 1.00 80.44 78 ARG A CA 1
ATOM 616 C C . ARG A 1 78 ? 22.967 11.349 -13.262 1.00 80.44 78 ARG A C 1
ATOM 618 O O . ARG A 1 78 ? 24.032 10.909 -12.834 1.00 80.44 78 ARG A O 1
ATOM 625 N N . SER A 1 79 ? 22.558 11.175 -14.517 1.00 79.31 79 SER A N 1
ATOM 626 C CA . SER A 1 79 ? 23.344 10.372 -15.461 1.00 79.31 79 SER A CA 1
ATOM 627 C C . SER A 1 79 ? 24.406 11.191 -16.198 1.00 79.31 79 SER A C 1
ATOM 629 O O . SER A 1 79 ? 25.331 10.627 -16.785 1.00 79.31 79 SER A O 1
ATOM 631 N N . ALA A 1 80 ? 24.323 12.528 -16.136 1.00 79.31 80 ALA A N 1
ATOM 632 C CA . ALA A 1 80 ? 25.281 13.413 -16.786 1.00 79.31 80 ALA A CA 1
ATOM 633 C C . ALA A 1 80 ? 25.632 14.677 -15.979 1.00 79.31 80 ALA A C 1
ATOM 635 O O . ALA A 1 80 ? 24.789 15.366 -15.392 1.00 79.31 80 ALA A O 1
ATOM 636 N N . ASN A 1 81 ? 26.917 15.034 -16.056 1.00 82.75 81 ASN A N 1
ATOM 637 C CA . ASN A 1 81 ? 27.411 16.370 -15.746 1.00 82.75 81 ASN A CA 1
ATOM 638 C C . ASN A 1 81 ? 27.492 17.188 -17.033 1.00 82.75 81 ASN A C 1
ATOM 640 O O . ASN A 1 81 ? 28.019 16.715 -18.043 1.00 82.75 81 ASN A O 1
ATOM 644 N N . TYR A 1 82 ? 26.970 18.410 -16.975 1.00 82.06 82 TYR A N 1
ATOM 645 C CA . TYR A 1 82 ? 27.037 19.373 -18.063 1.00 82.06 82 TYR A CA 1
ATOM 646 C C . TYR A 1 82 ? 28.234 20.282 -17.822 1.00 82.06 82 TYR A C 1
ATOM 648 O O . TYR A 1 82 ? 28.285 20.985 -16.816 1.00 82.06 82 TYR A O 1
ATOM 656 N N . ASP A 1 83 ? 29.196 20.246 -18.735 1.00 79.50 83 ASP A N 1
ATOM 657 C CA . ASP A 1 83 ? 30.368 21.111 -18.715 1.00 79.50 83 ASP A CA 1
ATOM 658 C C . ASP A 1 83 ? 30.519 21.821 -20.068 1.00 79.50 83 ASP A C 1
ATOM 660 O O . ASP A 1 83 ? 29.902 21.445 -21.071 1.00 79.50 83 ASP A O 1
ATOM 664 N N . THR A 1 84 ? 31.315 22.886 -20.082 1.00 76.50 84 THR A N 1
ATOM 665 C CA . THR A 1 84 ? 31.486 23.767 -21.243 1.00 76.50 84 THR A CA 1
ATOM 666 C C . THR A 1 84 ? 32.295 23.139 -22.378 1.00 76.50 84 THR A C 1
ATOM 668 O O . THR A 1 84 ? 32.259 23.654 -23.492 1.00 76.50 84 THR A O 1
ATOM 671 N N . PHE A 1 85 ? 33.016 22.043 -22.131 1.00 75.19 85 PHE A N 1
ATOM 672 C CA . PHE A 1 85 ? 33.979 21.466 -23.075 1.00 75.19 85 PHE A CA 1
ATOM 673 C C . PHE A 1 85 ? 33.496 20.151 -23.700 1.00 75.19 85 PHE A C 1
ATOM 675 O O . PHE A 1 85 ? 33.926 19.788 -24.791 1.00 75.19 85 PHE A O 1
ATOM 682 N N . SER A 1 86 ? 32.575 19.439 -23.051 1.00 71.19 86 SER A N 1
ATOM 683 C CA . SER A 1 86 ? 32.134 18.101 -23.449 1.00 71.19 86 SER A CA 1
ATOM 684 C C . SER A 1 86 ? 30.960 18.091 -24.423 1.00 71.19 86 SER A C 1
ATOM 686 O O . SER A 1 86 ? 30.523 17.019 -24.838 1.00 71.19 86 SER A O 1
ATOM 688 N N . ASN A 1 87 ? 30.447 19.265 -24.813 1.00 75.75 87 ASN A N 1
ATOM 689 C CA . ASN A 1 87 ? 29.329 19.410 -25.751 1.00 75.75 87 ASN A CA 1
ATOM 690 C C . ASN A 1 87 ? 28.123 18.514 -25.378 1.00 75.75 87 ASN A C 1
ATOM 692 O O . ASN A 1 87 ? 27.426 17.985 -26.246 1.00 75.75 87 ASN A O 1
ATOM 696 N N . LYS A 1 88 ? 27.908 18.310 -24.069 1.00 78.06 88 LYS A N 1
ATOM 697 C CA . LYS A 1 88 ? 26.819 17.500 -23.499 1.00 78.06 88 LYS A CA 1
ATOM 698 C C . LYS A 1 88 ? 25.520 18.279 -23.334 1.00 78.06 88 LYS A C 1
ATOM 700 O O . LYS A 1 88 ? 24.478 17.672 -23.118 1.00 78.06 88 LYS A O 1
ATOM 705 N N . LEU A 1 89 ? 25.546 19.605 -23.469 1.00 83.38 89 LEU A N 1
ATOM 706 C CA . LEU A 1 89 ? 24.346 20.447 -23.461 1.00 83.38 89 LEU A CA 1
ATOM 707 C C . LEU A 1 89 ? 23.634 20.399 -24.824 1.00 83.38 89 LEU A C 1
ATOM 709 O O . LEU A 1 89 ? 23.437 21.410 -25.493 1.00 83.38 89 LEU A O 1
ATOM 713 N N . ARG A 1 90 ? 23.289 19.190 -25.267 1.00 85.31 90 ARG A N 1
ATOM 714 C CA . ARG A 1 90 ? 22.529 18.946 -26.494 1.00 85.31 90 ARG A CA 1
ATOM 715 C C . ARG A 1 90 ? 21.082 18.625 -26.136 1.00 85.31 90 ARG A C 1
ATOM 717 O O . ARG A 1 90 ? 20.856 17.995 -25.100 1.00 85.31 90 ARG A O 1
ATOM 724 N N . PRO A 1 91 ? 20.109 18.952 -27.006 1.00 84.88 91 PRO A N 1
ATOM 725 C CA . PRO A 1 91 ? 18.702 18.645 -26.755 1.00 84.88 91 PRO A CA 1
ATOM 726 C C . PRO A 1 91 ? 18.447 17.177 -26.390 1.00 84.88 91 PRO A C 1
ATOM 728 O O . PRO A 1 91 ? 17.619 16.891 -25.537 1.00 84.88 91 PRO A O 1
ATOM 731 N N . THR A 1 92 ? 19.184 16.236 -26.983 1.00 84.31 92 THR A N 1
ATOM 732 C CA . THR A 1 92 ? 19.056 14.799 -26.692 1.00 84.31 92 THR A CA 1
ATOM 733 C C . THR A 1 92 ? 19.439 14.442 -25.257 1.00 84.31 92 THR A C 1
ATOM 735 O O . THR A 1 92 ? 18.730 13.677 -24.613 1.00 84.31 92 THR A O 1
ATOM 738 N N . SER A 1 93 ? 20.536 15.005 -24.748 1.00 85.50 93 SER A N 1
ATOM 739 C CA . SER A 1 93 ? 21.005 14.775 -23.378 1.00 85.50 93 SER A CA 1
ATOM 740 C C . SER A 1 93 ? 20.077 15.433 -22.362 1.00 85.50 93 SER A C 1
ATOM 742 O O . SER A 1 93 ? 19.707 14.808 -21.373 1.00 85.50 93 SER A O 1
ATOM 744 N N . LEU A 1 94 ? 19.640 16.661 -22.654 1.00 85.81 94 LEU A N 1
ATOM 745 C CA . LEU A 1 94 ? 18.731 17.405 -21.791 1.00 85.81 94 LEU A CA 1
ATOM 746 C C . LEU A 1 94 ? 17.358 16.729 -21.688 1.00 85.81 94 LEU A C 1
ATOM 748 O O . LEU A 1 94 ? 16.850 16.538 -20.587 1.00 85.81 94 LEU A O 1
ATOM 752 N N . ASN A 1 95 ? 16.796 16.302 -22.823 1.00 87.38 95 ASN A N 1
ATOM 753 C CA . ASN A 1 95 ? 15.544 15.549 -22.845 1.00 87.38 95 ASN A CA 1
ATOM 754 C C . ASN A 1 95 ? 15.673 14.232 -22.072 1.00 87.38 95 ASN A C 1
ATOM 756 O O . ASN A 1 95 ? 14.783 13.910 -21.303 1.00 87.38 95 ASN A O 1
ATOM 760 N N . GLY A 1 96 ? 16.786 13.500 -22.205 1.00 87.44 96 GLY A N 1
ATOM 761 C CA . GLY A 1 96 ? 16.998 12.262 -21.448 1.00 87.44 96 GLY A CA 1
ATOM 762 C C . GLY A 1 96 ? 16.999 12.468 -19.927 1.00 87.44 96 GLY A C 1
ATOM 763 O O . GLY A 1 96 ? 16.379 11.688 -19.204 1.00 87.44 96 GLY A O 1
ATOM 764 N N . GLU A 1 97 ? 17.639 13.535 -19.437 1.00 88.12 97 GLU A N 1
ATOM 765 C CA . GLU A 1 97 ? 17.623 13.864 -18.004 1.00 88.12 97 GLU A CA 1
ATOM 766 C C . GLU A 1 97 ? 16.237 14.331 -17.534 1.00 88.12 97 GLU A C 1
ATOM 768 O O . GLU A 1 97 ? 15.783 13.901 -16.473 1.00 88.12 97 GLU A O 1
ATOM 773 N N . PHE A 1 98 ? 15.530 15.159 -18.313 1.00 89.25 98 PHE A N 1
ATOM 774 C CA . PHE A 1 98 ? 14.156 15.549 -17.976 1.00 89.25 98 PHE A CA 1
ATOM 775 C C . PHE A 1 98 ? 13.202 14.356 -17.980 1.00 89.25 98 PHE A C 1
ATOM 777 O O . PHE A 1 98 ? 12.398 14.216 -17.059 1.00 89.25 98 PHE A O 1
ATOM 784 N N . ASP A 1 99 ? 13.336 13.458 -18.954 1.00 89.88 99 ASP A N 1
ATOM 785 C CA . ASP A 1 99 ? 12.549 12.236 -19.032 1.00 89.88 99 ASP A CA 1
ATOM 786 C C . ASP A 1 99 ? 12.804 11.346 -17.810 1.00 89.88 99 ASP A C 1
ATOM 788 O O . ASP A 1 99 ? 11.862 10.788 -17.245 1.00 89.88 99 ASP A O 1
ATOM 792 N N . ARG A 1 100 ? 14.063 11.229 -17.361 1.00 89.56 100 ARG A N 1
ATOM 793 C CA . ARG A 1 100 ? 14.418 10.503 -16.132 1.00 89.56 100 ARG A CA 1
ATOM 794 C C . ARG A 1 100 ? 13.731 11.114 -14.914 1.00 89.56 100 ARG A C 1
ATOM 796 O O . ARG A 1 100 ? 13.077 10.385 -14.171 1.00 89.56 100 ARG A O 1
ATOM 803 N N . VAL A 1 101 ? 13.851 12.430 -14.721 1.00 90.81 101 VAL A N 1
ATOM 804 C CA . VAL A 1 101 ? 13.218 13.138 -13.594 1.00 90.81 101 VAL A CA 1
ATOM 805 C C . VAL A 1 101 ? 11.708 12.928 -13.617 1.00 90.81 101 VAL A C 1
ATOM 807 O O . VAL A 1 101 ? 11.116 12.578 -12.598 1.00 90.81 101 VAL A O 1
ATOM 810 N N . TRP A 1 102 ? 11.085 13.059 -14.784 1.00 91.25 102 TRP A N 1
ATOM 811 C CA . TRP A 1 102 ? 9.652 12.842 -14.935 1.00 91.25 102 TRP A CA 1
ATOM 812 C C . TRP A 1 102 ? 9.234 11.410 -14.580 1.00 91.25 102 TRP A C 1
ATOM 814 O O . TRP A 1 102 ? 8.234 11.207 -13.895 1.00 91.25 102 TRP A O 1
ATOM 824 N N . ARG A 1 103 ? 10.012 10.400 -14.981 1.00 91.81 103 ARG A N 1
ATOM 825 C CA . ARG A 1 103 ? 9.730 8.995 -14.642 1.00 91.81 103 ARG A CA 1
ATOM 826 C C . ARG A 1 103 ? 9.823 8.725 -13.147 1.00 91.81 103 ARG A C 1
ATOM 828 O O . ARG A 1 103 ? 8.959 8.019 -12.631 1.00 91.81 103 ARG A O 1
ATOM 835 N N . VAL A 1 104 ? 10.813 9.310 -12.469 1.00 91.88 104 VAL A N 1
ATOM 836 C CA . VAL A 1 104 ? 10.936 9.256 -11.004 1.00 91.88 104 VAL A CA 1
ATOM 837 C C . VAL A 1 104 ? 9.726 9.917 -10.343 1.00 91.88 104 VAL A C 1
ATOM 839 O O . VAL A 1 104 ? 9.156 9.351 -9.416 1.00 91.88 104 VAL A O 1
ATOM 842 N N . LEU A 1 105 ? 9.275 11.073 -10.841 1.00 92.38 105 LEU A N 1
ATOM 843 C CA . LEU A 1 105 ? 8.077 11.741 -10.320 1.00 92.38 105 LEU A CA 1
ATOM 844 C C . LEU A 1 105 ? 6.808 10.897 -10.512 1.00 92.38 105 LEU A C 1
ATOM 846 O O . LEU A 1 105 ? 6.002 10.805 -9.591 1.00 92.38 105 LEU A O 1
ATOM 850 N N . GLN A 1 106 ? 6.643 10.231 -11.659 1.00 92.62 106 GLN A N 1
ATOM 851 C CA . GLN A 1 106 ? 5.535 9.289 -11.882 1.00 92.62 106 GLN A CA 1
ATOM 852 C C . GLN A 1 106 ? 5.568 8.114 -10.892 1.00 92.62 106 GLN A C 1
ATOM 854 O O . GLN A 1 106 ? 4.524 7.680 -10.404 1.00 92.62 106 GLN A O 1
ATOM 859 N N . GLU A 1 107 ? 6.758 7.589 -10.593 1.00 93.06 107 GLU A N 1
ATOM 860 C CA . GLU A 1 107 ? 6.943 6.505 -9.622 1.00 93.06 107 GLU A CA 1
ATOM 861 C C . GLU A 1 107 ? 6.632 6.965 -8.190 1.00 93.06 107 GLU A C 1
ATOM 863 O O . GLU A 1 107 ? 5.958 6.246 -7.454 1.00 93.06 107 GLU A O 1
ATOM 868 N N . LEU A 1 108 ? 7.057 8.172 -7.804 1.00 92.75 108 LEU A N 1
ATOM 869 C CA . LEU A 1 108 ? 6.733 8.765 -6.502 1.00 92.75 108 LEU A CA 1
ATOM 870 C C . LEU A 1 108 ? 5.233 9.027 -6.353 1.00 92.75 108 LEU A C 1
ATOM 872 O O . LEU A 1 108 ? 4.646 8.584 -5.373 1.00 92.75 108 LEU A O 1
ATOM 876 N N . ALA A 1 109 ? 4.594 9.639 -7.353 1.00 92.31 109 ALA A N 1
ATOM 877 C CA . ALA A 1 109 ? 3.155 9.898 -7.333 1.00 92.31 109 ALA A CA 1
ATOM 878 C C . ALA A 1 109 ? 2.335 8.608 -7.151 1.00 92.31 109 ALA A C 1
ATOM 880 O O . ALA A 1 109 ? 1.353 8.586 -6.410 1.00 92.31 109 ALA A O 1
ATOM 881 N N . ARG A 1 110 ? 2.764 7.502 -7.777 1.00 91.81 110 ARG A N 1
ATOM 882 C CA . ARG A 1 110 ? 2.148 6.185 -7.573 1.00 91.81 110 ARG A CA 1
ATOM 883 C C . ARG A 1 110 ? 2.349 5.673 -6.143 1.00 91.81 110 ARG A C 1
ATOM 885 O O . ARG A 1 110 ? 1.399 5.169 -5.548 1.00 91.81 110 ARG A O 1
ATOM 892 N N . LYS A 1 111 ? 3.569 5.754 -5.605 1.00 92.44 111 LYS A N 1
ATOM 893 C CA . LYS A 1 111 ? 3.863 5.315 -4.230 1.00 92.44 111 LYS A CA 1
ATOM 894 C C . LYS A 1 111 ? 3.047 6.106 -3.210 1.00 92.44 111 LYS A C 1
ATOM 896 O O . LYS A 1 111 ? 2.474 5.497 -2.311 1.00 92.44 111 LYS A O 1
ATOM 901 N N . ASP A 1 112 ? 2.925 7.416 -3.402 1.00 94.81 112 ASP A N 1
ATOM 902 C CA . ASP A 1 112 ? 2.098 8.283 -2.561 1.00 94.81 112 ASP A CA 1
ATOM 903 C C . ASP A 1 112 ? 0.620 7.886 -2.635 1.00 94.81 112 ASP A C 1
ATOM 905 O O . ASP A 1 112 ? -0.035 7.777 -1.601 1.00 94.81 112 ASP A O 1
ATOM 909 N N . GLN A 1 113 ? 0.098 7.585 -3.829 1.00 92.81 113 GLN A N 1
ATOM 910 C CA . GLN A 1 113 ? -1.276 7.101 -3.991 1.00 92.81 113 GLN A CA 1
ATOM 911 C C . GLN A 1 113 ? -1.524 5.789 -3.223 1.00 92.81 113 GLN A C 1
ATOM 913 O O . GLN A 1 113 ? -2.538 5.665 -2.537 1.00 92.81 113 GLN A O 1
ATOM 918 N N . ILE A 1 114 ? -0.602 4.823 -3.313 1.00 93.12 114 ILE A N 1
ATOM 919 C CA . ILE A 1 114 ? -0.701 3.544 -2.586 1.00 93.12 114 ILE A CA 1
ATOM 920 C C . ILE A 1 114 ? -0.659 3.782 -1.073 1.00 93.12 114 ILE A C 1
ATOM 922 O O . ILE A 1 114 ? -1.461 3.208 -0.338 1.00 93.12 114 ILE A O 1
ATOM 926 N N . LEU A 1 115 ? 0.248 4.642 -0.606 1.00 95.31 115 LEU A N 1
ATOM 927 C CA . LEU A 1 115 ? 0.380 4.959 0.814 1.00 95.31 115 LEU A CA 1
ATOM 928 C C . LEU A 1 115 ? -0.896 5.606 1.370 1.00 95.31 115 LEU A C 1
ATOM 930 O O . LEU A 1 115 ? -1.345 5.229 2.451 1.00 95.31 115 LEU A O 1
ATOM 934 N N . GLN A 1 116 ? -1.503 6.541 0.634 1.00 95.56 116 GLN A N 1
ATOM 935 C CA . GLN A 1 116 ? -2.774 7.157 1.034 1.00 95.56 116 GLN A CA 1
ATOM 936 C C . GLN A 1 116 ? -3.893 6.118 1.138 1.00 95.56 116 GLN A C 1
ATOM 938 O O . GLN A 1 116 ? -4.592 6.077 2.148 1.00 95.56 116 GLN A O 1
ATOM 943 N N . GLN A 1 117 ? -4.004 5.221 0.153 1.00 95.44 117 GLN A N 1
ATOM 944 C CA . GLN A 1 117 ? -4.992 4.143 0.194 1.00 95.44 117 GLN A CA 1
ATOM 945 C C . GLN A 1 117 ? -4.819 3.255 1.439 1.00 95.44 117 GLN A C 1
ATOM 947 O O . GLN A 1 117 ? -5.791 2.980 2.140 1.00 95.44 117 GLN A O 1
ATOM 952 N N . GLN A 1 118 ? -3.586 2.852 1.757 1.00 96.25 118 GLN A N 1
ATOM 953 C CA . GLN A 1 118 ? -3.298 2.039 2.944 1.00 96.25 118 GLN A CA 1
ATOM 954 C C . GLN A 1 118 ? -3.649 2.759 4.253 1.00 96.25 118 GLN A C 1
ATOM 956 O O . GLN A 1 118 ? -4.159 2.139 5.186 1.00 96.25 118 GLN A O 1
ATOM 961 N N . ILE A 1 119 ? -3.393 4.068 4.340 1.00 96.50 119 ILE A N 1
ATOM 962 C CA . ILE A 1 119 ? -3.748 4.880 5.513 1.00 96.50 119 ILE A CA 1
ATOM 963 C C . ILE A 1 119 ? -5.266 4.923 5.706 1.00 96.50 119 ILE A C 1
ATOM 965 O O . ILE A 1 119 ? -5.739 4.796 6.837 1.00 96.50 119 ILE A O 1
ATOM 969 N N . ASP A 1 120 ? -6.031 5.084 4.630 1.00 96.19 120 ASP A N 1
ATOM 970 C CA . ASP A 1 120 ? -7.491 5.132 4.705 1.00 96.19 120 ASP A CA 1
ATOM 971 C C . ASP A 1 120 ? -8.09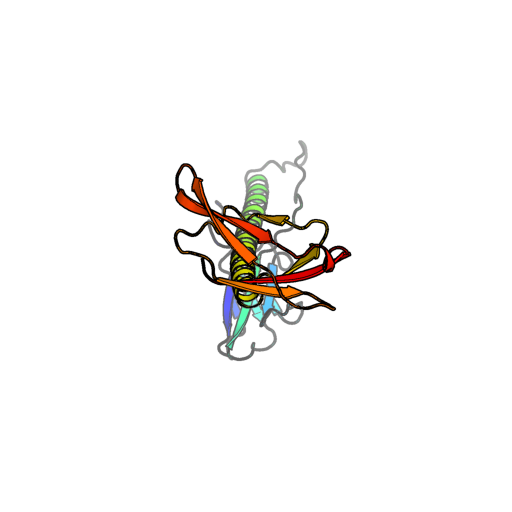4 3.774 5.092 1.00 96.19 120 ASP A C 1
ATOM 973 O O . ASP A 1 120 ? -9.010 3.715 5.917 1.00 96.19 120 ASP A O 1
ATOM 977 N N . GLU A 1 121 ? -7.542 2.672 4.582 1.00 96.25 121 GLU A N 1
ATOM 978 C CA . GLU A 1 121 ? -7.909 1.314 5.004 1.00 96.25 121 GLU A CA 1
ATOM 979 C C . GLU A 1 121 ? -7.636 1.099 6.502 1.00 96.25 121 GLU A C 1
ATOM 981 O O . GLU A 1 121 ? -8.539 0.715 7.249 1.00 96.25 121 GLU A O 1
ATOM 986 N N . LEU A 1 122 ? -6.437 1.454 6.976 1.00 96.50 122 LEU A N 1
ATOM 987 C CA . LEU A 1 122 ? -6.076 1.356 8.394 1.00 96.50 122 LEU A CA 1
ATOM 988 C C . LEU A 1 122 ? -6.979 2.212 9.288 1.00 96.50 122 LEU A C 1
ATOM 990 O O . LEU A 1 122 ? -7.403 1.761 10.352 1.00 96.50 122 LEU A O 1
ATOM 994 N N . ARG A 1 123 ? -7.306 3.438 8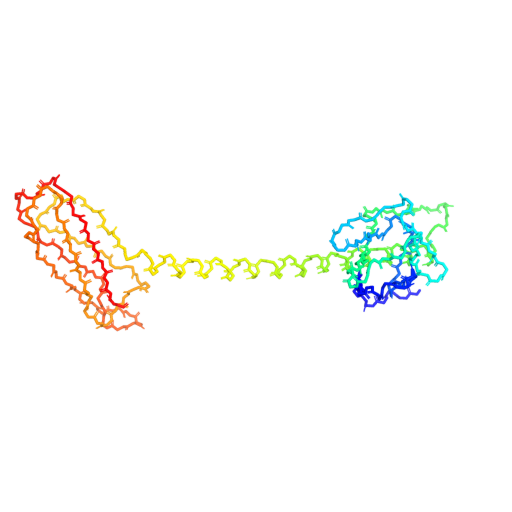.867 1.00 95.69 123 ARG A N 1
ATOM 995 C CA . ARG A 1 123 ? -8.245 4.310 9.592 1.00 95.69 123 ARG A CA 1
ATOM 996 C C . ARG A 1 123 ? -9.616 3.660 9.730 1.00 95.69 123 ARG A C 1
ATOM 998 O O . ARG A 1 123 ? -10.203 3.698 10.811 1.00 95.69 123 ARG A O 1
ATOM 1005 N N . ASN A 1 124 ? -10.117 3.046 8.661 1.00 95.38 124 ASN A N 1
ATOM 1006 C CA . ASN A 1 124 ? -11.400 2.351 8.687 1.00 95.38 124 ASN A CA 1
ATOM 1007 C C . ASN A 1 124 ? -11.386 1.164 9.652 1.00 95.38 124 ASN A C 1
ATOM 1009 O O . ASN A 1 124 ? -12.340 0.983 10.412 1.00 95.38 124 ASN A O 1
ATOM 1013 N N . ASP A 1 125 ? -10.310 0.386 9.669 1.00 95.19 125 ASP A N 1
ATOM 1014 C CA . ASP A 1 125 ? -10.190 -0.756 10.572 1.00 95.19 125 ASP A CA 1
ATOM 1015 C C . ASP A 1 125 ? -10.058 -0.328 12.038 1.00 95.19 125 ASP A C 1
ATOM 1017 O O . ASP A 1 125 ? -10.732 -0.892 12.903 1.00 95.19 125 ASP A O 1
ATOM 1021 N N . VAL A 1 126 ? -9.297 0.733 12.327 1.00 94.00 126 VAL A N 1
ATOM 1022 C CA . VAL A 1 126 ? -9.228 1.328 13.674 1.00 94.00 126 VAL A CA 1
ATOM 1023 C C . VAL A 1 126 ? -10.605 1.808 14.134 1.00 94.00 126 VAL A C 1
ATOM 1025 O O . VAL A 1 126 ? -11.005 1.521 15.262 1.00 94.00 126 VAL A O 1
ATOM 1028 N N . ASN A 1 127 ? -11.369 2.475 13.267 1.00 89.94 127 ASN A N 1
ATOM 1029 C CA . ASN A 1 127 ? -12.717 2.934 13.604 1.00 89.94 127 ASN A CA 1
ATOM 1030 C C . ASN A 1 127 ? -13.664 1.765 13.908 1.00 89.94 127 ASN A C 1
ATOM 1032 O O . ASN A 1 127 ? -14.414 1.817 14.884 1.00 89.94 127 ASN A O 1
ATOM 1036 N N . LYS A 1 128 ? -13.604 0.679 13.127 1.00 88.31 128 LYS A N 1
ATOM 1037 C CA . LYS A 1 128 ? -14.390 -0.537 13.398 1.00 88.31 128 LYS A CA 1
ATOM 1038 C C . LYS A 1 128 ? -14.024 -1.157 14.745 1.00 88.31 128 LYS A C 1
ATOM 1040 O O . LYS A 1 128 ? -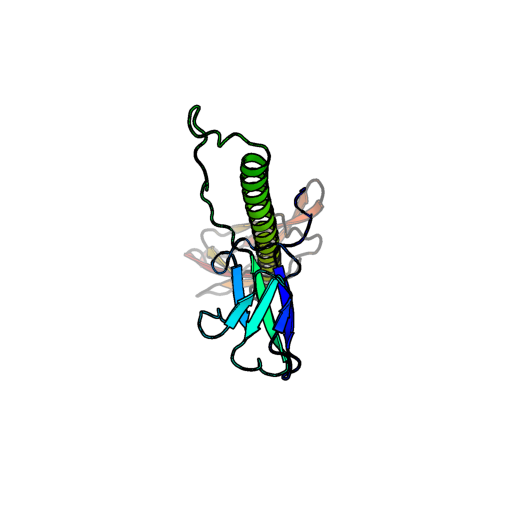14.916 -1.516 15.511 1.00 88.31 128 LYS A O 1
ATOM 1045 N N . LEU A 1 129 ? -12.730 -1.259 15.051 1.00 88.50 129 LEU A N 1
ATOM 1046 C CA . LEU A 1 129 ? -12.250 -1.793 16.326 1.00 88.50 129 LEU A CA 1
ATOM 1047 C C . LEU A 1 129 ? -12.655 -0.911 17.507 1.00 88.50 129 LEU A C 1
ATOM 1049 O O . LEU A 1 129 ? -13.030 -1.437 18.554 1.00 88.50 129 LEU A O 1
ATOM 1053 N N . LEU A 1 130 ? -12.629 0.412 17.344 1.00 84.69 130 LEU A N 1
ATOM 1054 C CA . LEU A 1 130 ? -13.072 1.349 18.372 1.00 84.69 130 LEU A CA 1
ATOM 1055 C C . LEU A 1 130 ? -14.561 1.164 18.679 1.00 84.69 130 LEU A C 1
ATOM 1057 O O . LEU A 1 130 ? -14.938 1.090 19.846 1.00 84.69 130 LEU A O 1
ATOM 1061 N N . ILE A 1 131 ? -15.400 1.031 17.648 1.00 78.50 131 ILE A N 1
ATOM 1062 C CA . ILE A 1 131 ? -16.837 0.772 17.810 1.00 78.50 131 ILE A CA 1
ATOM 1063 C C . ILE A 1 131 ? -17.063 -0.579 18.499 1.00 78.50 131 ILE A C 1
ATOM 1065 O O . ILE A 1 131 ? -17.818 -0.654 19.467 1.00 78.50 131 ILE A O 1
ATOM 1069 N N . ALA A 1 132 ? -16.385 -1.638 18.047 1.00 74.94 132 ALA A N 1
ATOM 1070 C CA . ALA A 1 132 ? -16.498 -2.965 18.650 1.00 74.94 132 ALA A CA 1
ATOM 1071 C C . ALA A 1 132 ? -16.065 -2.966 20.126 1.00 74.94 132 ALA A C 1
ATOM 1073 O O . ALA A 1 132 ? -16.751 -3.529 20.977 1.00 74.94 132 ALA A O 1
ATOM 1074 N N . THR A 1 133 ? -14.966 -2.279 20.446 1.00 66.56 133 THR A N 1
ATOM 1075 C CA . THR A 1 133 ? -14.482 -2.137 21.825 1.00 66.56 133 THR A CA 1
ATOM 1076 C C . THR A 1 133 ? -15.458 -1.323 22.665 1.00 66.56 133 THR A C 1
ATOM 1078 O O . THR A 1 133 ? -15.771 -1.746 23.768 1.00 66.56 133 THR A O 1
ATOM 1081 N N . ARG A 1 134 ? -16.019 -0.226 22.137 1.00 61.69 134 ARG A N 1
ATOM 1082 C CA . ARG A 1 134 ? -17.038 0.588 22.822 1.00 61.69 134 ARG A CA 1
ATOM 1083 C C . ARG A 1 134 ? -18.289 -0.225 23.178 1.00 61.69 134 ARG A C 1
ATOM 1085 O O . ARG A 1 134 ? -18.869 0.001 24.231 1.00 61.69 134 ARG A O 1
ATOM 1092 N N . ILE A 1 135 ? -18.697 -1.177 22.335 1.00 54.16 135 ILE A N 1
ATOM 1093 C CA . ILE A 1 135 ? -19.824 -2.083 22.628 1.00 54.16 135 ILE A CA 1
ATOM 1094 C C . ILE A 1 135 ? -19.457 -3.090 23.734 1.00 54.16 135 ILE A C 1
ATOM 1096 O O . ILE A 1 135 ? -20.299 -3.424 24.564 1.00 54.16 135 ILE A O 1
ATOM 1100 N N . LEU A 1 136 ? -18.209 -3.567 23.763 1.00 53.34 136 LEU A N 1
ATOM 1101 C CA . LEU A 1 136 ? -17.723 -4.533 24.758 1.00 53.34 136 LEU A CA 1
ATOM 1102 C C . LEU A 1 136 ? -17.364 -3.883 26.106 1.00 53.34 136 LEU A C 1
ATOM 1104 O O . LEU A 1 136 ? -17.456 -4.536 27.144 1.00 53.34 136 LEU A O 1
ATOM 1108 N N . SER A 1 137 ? -16.984 -2.605 26.105 1.00 50.91 137 SER A N 1
ATOM 1109 C CA . SER A 1 137 ? -16.740 -1.791 27.291 1.00 50.91 137 SER A CA 1
ATOM 1110 C C . SER A 1 137 ? -17.948 -0.892 27.571 1.00 50.91 137 SER A C 1
ATOM 1112 O O . SER A 1 137 ? -17.907 0.315 27.344 1.00 50.91 137 SER A O 1
ATOM 1114 N N . GLN A 1 138 ? -19.035 -1.450 28.112 1.00 56.59 138 GLN A N 1
ATOM 1115 C CA . GLN A 1 138 ? -19.887 -0.632 28.985 1.00 56.59 138 GLN A CA 1
ATOM 1116 C C . GLN A 1 138 ? -18.957 -0.021 30.040 1.00 56.59 138 GLN A C 1
ATOM 1118 O O . GLN A 1 138 ? -18.295 -0.772 30.758 1.00 56.59 138 GLN A O 1
ATOM 1123 N N . ASP A 1 139 ? -18.821 1.306 30.058 1.00 62.00 139 ASP A N 1
ATOM 1124 C CA . ASP A 1 139 ? -17.772 1.990 30.816 1.00 62.00 139 ASP A CA 1
ATOM 1125 C C . ASP A 1 139 ? -17.886 1.659 32.300 1.00 62.00 139 ASP A C 1
ATOM 1127 O O . ASP A 1 139 ? -18.737 2.190 33.017 1.00 62.00 139 ASP A O 1
ATOM 1131 N N . VAL A 1 140 ? -17.023 0.752 32.752 1.00 57.62 140 VAL A N 1
ATOM 1132 C CA . VAL A 1 140 ? -16.870 0.437 34.164 1.00 57.62 140 VAL A CA 1
ATOM 1133 C C . VAL A 1 140 ? -16.108 1.599 34.782 1.00 57.62 140 VAL A C 1
ATOM 1135 O O . VAL A 1 140 ? -14.879 1.646 34.751 1.00 57.62 140 VAL A O 1
ATOM 1138 N N . VAL A 1 141 ? -16.830 2.564 35.338 1.00 74.56 141 VAL A N 1
ATOM 1139 C CA . VAL A 1 141 ? -16.228 3.651 36.103 1.00 74.56 141 VAL A CA 1
ATOM 1140 C C . VAL A 1 141 ? -15.957 3.119 37.504 1.00 74.56 141 VAL A C 1
ATOM 1142 O O . VAL A 1 141 ? -16.866 2.980 38.324 1.00 74.56 141 VAL A O 1
ATOM 1145 N N . GLN A 1 142 ? -14.695 2.789 37.779 1.00 82.69 142 GLN A N 1
ATOM 1146 C CA . GLN A 1 142 ? -14.243 2.456 39.125 1.00 82.69 142 GLN A CA 1
ATOM 1147 C C . GLN A 1 142 ? -13.685 3.701 39.811 1.00 82.69 142 GLN A C 1
ATOM 1149 O O . GLN A 1 142 ? -12.728 4.307 39.331 1.00 82.69 142 GLN A O 1
ATOM 1154 N N . PHE A 1 143 ? -14.233 4.054 40.972 1.00 85.62 143 PHE A N 1
ATOM 1155 C CA . PHE A 1 143 ? -13.771 5.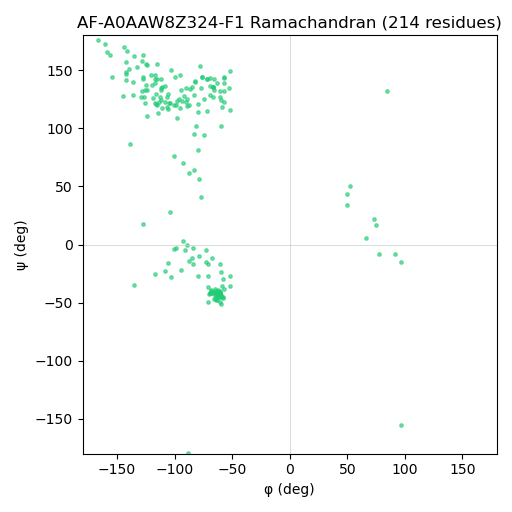208 41.742 1.00 85.62 143 PHE A CA 1
ATOM 1156 C C . PHE A 1 143 ? -13.790 4.947 43.257 1.00 85.62 143 PHE A C 1
ATOM 1158 O O . PHE A 1 143 ? -14.608 4.163 43.754 1.00 85.62 143 PHE A O 1
ATOM 1165 N N . PRO A 1 144 ? -12.863 5.559 44.020 1.00 88.75 144 PRO A N 1
ATOM 1166 C CA . PRO A 1 144 ? -12.890 5.502 45.476 1.00 88.75 144 PRO A CA 1
ATOM 1167 C C . PRO A 1 144 ? -14.037 6.355 46.035 1.00 88.75 144 PRO A C 1
ATOM 1169 O O . PRO A 1 144 ? -14.306 7.451 45.546 1.00 88.75 144 PRO A O 1
ATOM 1172 N N . ILE A 1 145 ? -14.680 5.878 47.099 1.00 89.44 145 ILE A N 1
ATOM 1173 C CA . ILE A 1 145 ? -15.699 6.630 47.833 1.00 89.44 145 ILE A CA 1
ATOM 1174 C C . ILE A 1 145 ? -14.976 7.545 48.825 1.00 89.44 145 ILE A C 1
ATOM 1176 O O . ILE A 1 145 ? -14.587 7.118 49.912 1.00 89.44 145 ILE A O 1
ATOM 1180 N N . THR A 1 146 ? -14.740 8.793 48.430 1.00 88.88 146 THR A N 1
ATOM 1181 C CA . THR A 1 146 ? -14.021 9.795 49.239 1.00 88.88 146 THR A CA 1
ATOM 1182 C C . THR A 1 146 ? -14.949 10.684 50.062 1.00 88.88 146 THR A C 1
ATOM 1184 O O . THR A 1 146 ? -14.524 11.247 51.067 1.00 88.88 146 THR A O 1
ATOM 1187 N N . ALA A 1 147 ? -16.216 10.789 49.662 1.00 90.12 147 ALA A N 1
ATOM 1188 C CA . ALA A 1 147 ? -17.237 11.600 50.309 1.00 90.12 147 ALA A CA 1
ATOM 1189 C C . ALA A 1 147 ? -18.604 10.905 50.239 1.00 90.12 147 ALA A C 1
ATOM 1191 O O . ALA A 1 147 ? -18.787 9.926 49.515 1.00 90.12 147 ALA A O 1
ATOM 1192 N N . THR A 1 148 ? -19.581 11.434 50.976 1.00 90.44 148 THR A N 1
ATOM 1193 C CA . THR A 1 148 ? -20.975 10.964 50.931 1.00 90.44 148 THR A CA 1
ATOM 1194 C C . THR A 1 148 ? -21.689 11.330 49.633 1.00 90.44 148 THR A C 1
ATOM 1196 O O . THR A 1 148 ? -22.721 10.742 49.341 1.00 90.44 148 THR A O 1
ATOM 1199 N N . SER A 1 149 ? -21.166 12.272 48.848 1.00 90.38 149 SER A N 1
ATOM 1200 C CA . SER A 1 149 ? -21.686 12.618 47.526 1.00 90.38 149 SER A CA 1
ATOM 1201 C C . SER A 1 149 ? -20.536 12.777 46.540 1.00 90.38 149 SER A C 1
ATOM 1203 O O . SER A 1 149 ? -19.561 13.474 46.831 1.00 90.38 149 SER A O 1
ATOM 1205 N N . ILE A 1 150 ? -20.625 12.099 45.398 1.00 88.81 150 ILE A N 1
ATOM 1206 C CA . ILE A 1 150 ? -19.610 12.116 44.341 1.00 88.81 150 ILE A CA 1
ATOM 1207 C C . ILE A 1 150 ? -20.292 12.415 43.012 1.00 88.81 150 ILE A C 1
ATOM 1209 O O . ILE A 1 150 ? -21.238 11.732 42.621 1.00 88.81 150 ILE A O 1
ATOM 1213 N N . ARG A 1 151 ? -19.779 13.426 42.309 1.00 88.75 151 ARG A N 1
ATOM 1214 C CA . ARG A 1 151 ? -20.207 13.796 40.959 1.00 88.75 151 ARG A CA 1
ATOM 1215 C C . ARG A 1 151 ? -19.343 13.078 39.929 1.00 88.75 151 ARG A C 1
ATOM 1217 O O . ARG A 1 151 ? -18.120 13.201 39.967 1.00 88.75 151 ARG A O 1
ATOM 1224 N N . ILE A 1 152 ? -19.983 12.392 38.990 1.00 86.06 152 ILE A N 1
ATOM 1225 C CA . ILE A 1 152 ? -19.342 11.802 37.813 1.00 86.06 152 ILE A CA 1
ATOM 1226 C C . ILE A 1 152 ? -19.894 12.506 36.577 1.00 86.06 152 ILE A C 1
ATOM 1228 O O . ILE A 1 152 ? -21.100 12.491 36.342 1.00 86.06 152 ILE A O 1
ATOM 1232 N N . ASN A 1 153 ? -19.017 13.143 35.803 1.00 84.44 153 ASN A N 1
ATOM 1233 C CA . ASN A 1 153 ? -19.406 13.826 34.570 1.00 84.44 153 ASN A CA 1
ATOM 1234 C C . ASN A 1 153 ? -19.504 12.831 33.412 1.00 84.44 153 ASN A C 1
ATOM 1236 O O . ASN A 1 153 ? -18.657 11.944 33.278 1.00 84.44 153 ASN A O 1
ATOM 1240 N N . ILE A 1 154 ? -20.520 13.007 32.574 1.00 80.88 154 ILE A N 1
ATOM 1241 C CA . ILE A 1 154 ? -20.663 12.305 31.303 1.00 80.88 154 ILE A CA 1
ATOM 1242 C C . ILE A 1 154 ? -19.858 13.100 30.260 1.00 80.88 154 ILE A C 1
ATOM 1244 O O . ILE A 1 154 ? -19.917 14.329 30.263 1.00 80.88 154 ILE A O 1
ATOM 1248 N N . PRO A 1 155 ? -19.062 12.444 29.402 1.00 79.25 155 PRO A N 1
ATOM 1249 C CA . PRO A 1 155 ? -18.392 13.113 28.289 1.00 79.25 155 PRO A CA 1
ATOM 1250 C C . PRO A 1 155 ? -19.387 13.822 27.354 1.00 79.25 155 PRO A C 1
ATOM 1252 O O . PRO A 1 155 ? -20.475 13.304 27.110 1.00 79.25 155 PRO A O 1
ATOM 1255 N N . GLU A 1 156 ? -19.005 14.977 26.800 1.00 78.56 156 GLU A N 1
ATOM 1256 C CA . GLU A 1 156 ? -19.876 15.796 25.934 1.00 78.56 156 GLU A CA 1
ATOM 1257 C C . GLU A 1 156 ? -20.394 15.045 24.696 1.00 78.56 156 GLU A C 1
ATOM 1259 O O . GLU A 1 156 ? -21.508 15.296 24.243 1.00 78.56 156 GLU A O 1
ATOM 1264 N N . ASP A 1 157 ? -19.632 14.077 24.174 1.00 75.88 157 ASP A N 1
ATOM 1265 C CA . ASP A 1 157 ? -20.031 13.236 23.037 1.00 75.88 157 ASP A CA 1
ATOM 1266 C C . ASP A 1 157 ? -21.116 12.202 23.383 1.00 75.88 157 ASP A C 1
ATOM 1268 O O . ASP A 1 157 ? -21.587 11.487 22.497 1.00 75.88 157 ASP A O 1
ATOM 1272 N N . ARG A 1 158 ? -21.510 12.106 24.659 1.00 74.00 158 ARG A N 1
ATOM 1273 C CA . ARG A 1 158 ? -22.488 11.138 25.177 1.00 74.00 158 ARG A CA 1
ATOM 1274 C C . ARG A 1 158 ? -23.620 11.765 25.979 1.00 74.00 158 ARG A C 1
ATOM 1276 O O . ARG A 1 158 ? -24.307 11.079 26.735 1.00 74.00 158 ARG A O 1
ATOM 1283 N N . TYR A 1 159 ? -23.811 13.064 25.833 1.00 83.44 159 TYR A N 1
ATOM 1284 C CA . TYR A 1 159 ? -25.005 13.715 26.334 1.00 83.44 159 TYR A CA 1
ATOM 1285 C C . TYR A 1 159 ? -26.246 13.105 25.683 1.00 83.44 159 TYR A C 1
ATOM 1287 O O . TYR A 1 159 ? -26.363 13.051 24.461 1.00 83.44 159 TYR A O 1
ATOM 1295 N N . ALA A 1 160 ? -27.164 12.634 26.521 1.00 79.62 160 ALA A N 1
ATOM 1296 C CA . ALA A 1 160 ? -28.391 11.981 26.097 1.00 79.62 160 ALA A CA 1
ATOM 1297 C C . ALA A 1 160 ? -29.606 12.784 26.552 1.00 79.62 160 ALA A C 1
ATOM 1299 O O . ALA A 1 160 ? -29.599 13.379 27.629 1.00 79.62 160 ALA A O 1
ATOM 1300 N N . THR A 1 161 ? -30.667 12.773 25.748 1.00 81.94 161 THR A N 1
ATOM 1301 C CA . THR A 1 161 ? -31.969 13.353 26.117 1.00 81.94 161 THR A CA 1
ATOM 1302 C C . THR A 1 161 ? -32.820 12.380 26.935 1.00 81.94 161 THR A C 1
ATOM 1304 O O . THR A 1 161 ? -33.806 12.776 27.548 1.00 81.94 161 THR A O 1
ATOM 1307 N N . THR A 1 162 ? -32.473 11.092 26.925 1.00 82.56 162 THR A N 1
ATOM 1308 C CA . THR A 1 162 ? -33.125 10.045 27.718 1.00 82.56 162 THR A CA 1
ATOM 1309 C C . THR A 1 162 ? -32.370 9.802 29.014 1.00 82.56 162 THR A C 1
ATOM 1311 O O . THR A 1 162 ? -31.141 9.856 29.030 1.00 82.56 162 THR A O 1
ATOM 1314 N N . GLU A 1 163 ? -33.099 9.483 30.084 1.00 82.62 163 GLU A N 1
ATOM 1315 C CA . GLU A 1 163 ? -32.492 9.168 31.376 1.00 82.62 163 GLU A CA 1
ATOM 1316 C C . GLU A 1 163 ? -31.561 7.945 31.262 1.00 82.62 163 GLU A C 1
ATOM 1318 O O . GLU A 1 163 ? -31.986 6.897 30.762 1.00 82.62 163 GLU A O 1
ATOM 1323 N N . PRO A 1 164 ? -30.295 8.054 31.700 1.00 79.94 164 PRO A N 1
ATOM 1324 C CA . PRO A 1 164 ? -29.345 6.958 31.601 1.00 79.94 164 PRO A CA 1
ATOM 1325 C C . PRO A 1 164 ? -29.606 5.880 32.659 1.00 79.94 164 PRO A C 1
ATOM 1327 O O . PRO A 1 164 ? -29.925 6.179 33.812 1.00 79.94 164 PRO A O 1
ATOM 1330 N N . ILE A 1 165 ? -29.384 4.613 32.304 1.00 80.75 165 ILE A N 1
ATOM 1331 C CA . ILE A 1 165 ? -29.473 3.500 33.254 1.00 80.75 165 ILE A CA 1
ATOM 1332 C C . ILE A 1 165 ? -28.105 3.305 33.901 1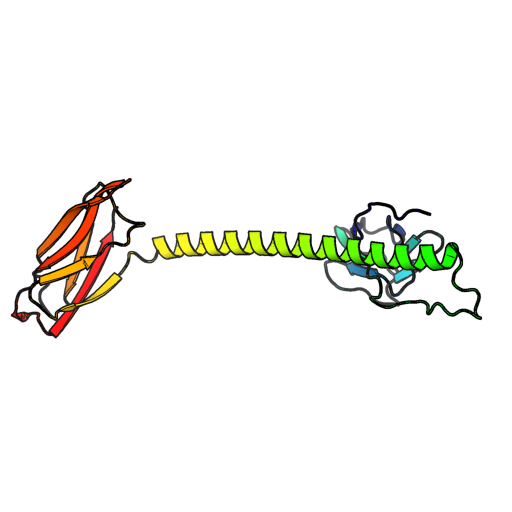.00 80.75 165 ILE A C 1
ATOM 1334 O O . ILE A 1 165 ? -27.090 3.100 33.231 1.00 80.75 165 ILE A O 1
ATOM 1338 N N . VAL A 1 166 ? -28.078 3.329 35.232 1.00 84.56 166 VAL A N 1
ATOM 1339 C CA . VAL A 1 166 ? -26.851 3.122 36.003 1.00 84.56 166 VAL A CA 1
ATOM 1340 C C . VAL A 1 166 ? -26.990 1.905 36.892 1.00 84.56 166 VAL A C 1
ATOM 1342 O O . VAL A 1 166 ? -27.896 1.816 37.718 1.00 84.56 166 VAL A O 1
ATOM 1345 N N . VAL A 1 167 ? -26.040 0.988 36.765 1.00 83.06 167 VAL A N 1
ATOM 1346 C CA . VAL A 1 167 ? -25.850 -0.114 37.708 1.00 83.06 167 VAL A CA 1
ATOM 1347 C C . VAL A 1 167 ? -24.581 0.176 38.488 1.00 83.06 167 VAL A C 1
ATOM 1349 O O . VAL A 1 167 ? -23.583 0.582 37.906 1.00 83.06 167 VAL A O 1
ATOM 1352 N N . CYS A 1 168 ? -24.575 -0.020 39.803 1.00 86.38 168 CYS A N 1
ATOM 1353 C CA . CYS A 1 168 ? -23.343 0.100 40.575 1.00 86.38 168 CYS A CA 1
ATOM 1354 C C . CYS A 1 168 ? -23.186 -1.036 41.578 1.00 86.38 168 CYS A C 1
ATOM 1356 O O . CYS A 1 168 ? -24.132 -1.756 41.890 1.00 86.38 168 CYS A O 1
ATOM 1358 N N . THR A 1 169 ? -21.966 -1.236 42.058 1.00 88.19 169 THR A N 1
ATOM 1359 C CA . THR A 1 169 ? -21.641 -2.200 43.106 1.00 88.19 169 THR A CA 1
ATOM 1360 C C . THR A 1 169 ? -20.535 -1.633 43.979 1.00 88.19 169 THR A C 1
ATOM 1362 O O . THR A 1 169 ? -19.482 -1.225 43.482 1.00 88.19 169 THR A O 1
ATOM 1365 N N . VAL A 1 170 ? -20.754 -1.629 45.293 1.00 88.81 170 VAL A N 1
ATOM 1366 C CA . VAL A 1 170 ? -19.736 -1.217 46.265 1.00 88.81 170 VAL A CA 1
ATOM 1367 C C . VAL A 1 170 ? -18.910 -2.431 46.679 1.00 88.81 170 VAL A C 1
ATOM 1369 O O . VAL A 1 170 ? -19.430 -3.418 47.194 1.00 88.81 170 VAL A O 1
ATOM 1372 N N . LEU A 1 171 ? -17.596 -2.364 46.478 1.00 86.75 171 LEU A N 1
ATOM 1373 C CA . LEU A 1 171 ? -16.682 -3.441 46.841 1.00 86.75 171 LEU A CA 1
ATOM 1374 C C . LEU A 1 171 ? -16.480 -3.480 48.362 1.00 86.75 171 LEU A C 1
ATOM 1376 O O . LEU A 1 171 ? -16.091 -2.488 48.982 1.00 86.75 171 LEU A O 1
ATOM 1380 N N . GLY A 1 172 ? -16.727 -4.646 48.965 1.00 82.81 172 GLY A N 1
ATOM 1381 C CA . GLY A 1 172 ? -16.528 -4.868 50.400 1.00 82.81 172 GLY A CA 1
ATOM 1382 C C . GLY A 1 172 ? -17.575 -4.195 51.296 1.00 82.81 172 GLY A C 1
ATOM 1383 O O . GLY A 1 172 ? -17.300 -3.931 52.468 1.00 82.81 172 GLY A O 1
ATOM 1384 N N . GLY A 1 173 ? -18.764 -3.868 50.780 1.00 84.12 173 GLY A N 1
ATOM 1385 C CA . GLY A 1 173 ? -19.865 -3.287 51.553 1.00 84.12 173 GLY A CA 1
ATOM 1386 C C . GLY A 1 173 ? -21.229 -3.447 50.874 1.00 84.12 173 GLY A C 1
ATOM 1387 O O . GLY A 1 173 ? -21.290 -3.899 49.735 1.00 84.12 173 GLY A O 1
ATOM 1388 N N . PRO A 1 174 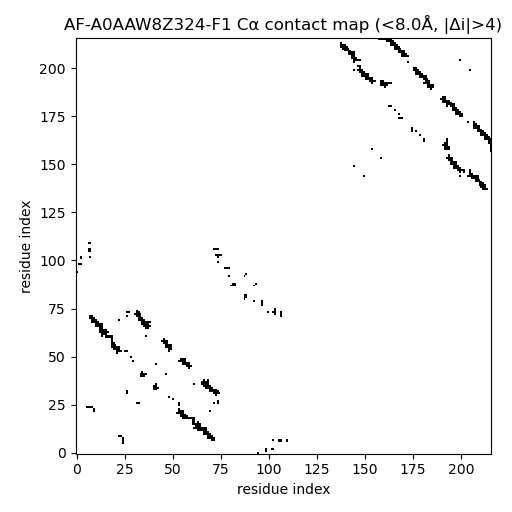? -22.329 -3.090 51.561 1.00 86.25 174 PRO A N 1
ATOM 1389 C CA . PRO A 1 174 ? -23.650 -3.057 50.943 1.00 86.25 174 PRO A CA 1
ATOM 1390 C C . PRO A 1 174 ? -23.714 -1.979 49.853 1.00 86.25 174 PRO A C 1
ATOM 1392 O O . PRO A 1 174 ? -23.179 -0.882 50.021 1.00 86.25 174 PRO A O 1
ATOM 1395 N N . THR A 1 175 ? -24.416 -2.272 48.759 1.00 86.38 175 THR A N 1
ATOM 1396 C CA . THR A 1 175 ? -24.642 -1.325 47.653 1.00 86.38 175 THR A CA 1
ATOM 1397 C C . THR A 1 175 ? -25.885 -0.479 47.939 1.00 86.38 175 THR A C 1
ATOM 1399 O O . THR A 1 175 ? -26.880 -0.530 47.227 1.00 86.38 175 THR A O 1
ATOM 1402 N N . ASN A 1 176 ? -25.836 0.288 49.029 1.00 87.19 176 ASN A N 1
ATOM 1403 C CA . ASN A 1 176 ? -26.891 1.235 49.396 1.00 87.19 176 ASN A CA 1
ATOM 1404 C C . ASN A 1 176 ? -26.541 2.609 48.820 1.00 87.19 176 ASN A C 1
ATOM 1406 O O . ASN A 1 176 ? -26.125 3.497 49.560 1.00 87.19 176 ASN A O 1
ATOM 1410 N N . VAL A 1 177 ? -26.620 2.748 47.499 1.00 87.00 177 VAL A N 1
ATOM 1411 C CA . VAL A 1 177 ? -26.220 3.964 46.781 1.00 87.00 177 VAL A CA 1
ATOM 1412 C C . VAL A 1 177 ? -27.443 4.570 46.113 1.00 87.00 177 VAL A C 1
ATOM 1414 O O . VAL A 1 177 ? -28.156 3.871 45.397 1.00 87.00 177 VAL A O 1
ATOM 1417 N N . THR A 1 178 ? -27.669 5.864 46.318 1.00 89.50 178 THR A N 1
ATOM 1418 C CA . THR A 1 178 ? -28.692 6.609 45.574 1.00 89.50 178 THR A CA 1
ATOM 1419 C C . THR A 1 178 ? -28.019 7.314 44.409 1.00 89.50 178 THR A C 1
ATOM 1421 O O . THR A 1 178 ? -27.058 8.055 44.613 1.00 89.50 178 THR A O 1
ATOM 1424 N N . ILE A 1 179 ? -28.506 7.077 43.196 1.00 89.81 179 ILE A N 1
ATOM 1425 C CA . ILE A 1 179 ? -27.947 7.641 41.967 1.00 89.81 179 ILE A CA 1
ATOM 1426 C C . ILE A 1 179 ? -28.972 8.610 41.399 1.00 89.81 179 ILE A C 1
ATOM 1428 O O . ILE A 1 179 ? -30.129 8.239 41.219 1.00 89.81 179 ILE A O 1
ATOM 1432 N N . GLN A 1 180 ? -28.546 9.839 41.132 1.00 90.31 180 GLN A N 1
ATOM 1433 C CA . GLN A 1 180 ? -29.394 10.870 40.554 1.00 90.31 180 GLN A CA 1
ATOM 1434 C C . GLN A 1 180 ? -28.760 11.402 39.262 1.00 90.31 180 GLN A C 1
ATOM 1436 O O . GLN A 1 180 ? -27.720 12.066 39.327 1.00 90.31 180 GLN A O 1
ATOM 1441 N N . PRO A 1 181 ? -29.359 11.121 38.094 1.00 88.31 181 PRO A N 1
ATOM 1442 C CA . PRO A 1 181 ? -29.026 11.791 36.842 1.00 88.31 181 PRO A CA 1
ATOM 1443 C C . PRO A 1 181 ? -29.478 13.251 36.865 1.00 88.31 181 PRO A C 1
ATOM 1445 O O . PRO A 1 181 ? -30.586 13.556 37.303 1.00 88.31 181 PRO A O 1
ATOM 1448 N N . ILE A 1 182 ? -28.620 14.154 36.392 1.00 89.81 182 ILE A N 1
ATOM 1449 C CA . ILE A 1 182 ? -28.914 15.586 36.306 1.00 89.81 182 ILE A CA 1
ATOM 1450 C C . ILE A 1 182 ? -28.898 16.013 34.840 1.00 89.81 182 ILE A C 1
ATOM 1452 O O . ILE A 1 182 ? -27.890 15.843 34.148 1.00 89.81 182 ILE A O 1
ATOM 1456 N N . ALA A 1 183 ? -30.026 16.561 34.388 1.00 89.00 183 ALA A N 1
ATOM 1457 C CA . ALA A 1 183 ? -30.160 17.195 33.086 1.00 89.00 183 ALA A CA 1
ATOM 1458 C C . ALA A 1 183 ? -29.828 18.688 33.186 1.00 89.00 183 ALA A C 1
ATOM 1460 O O . ALA A 1 183 ? -30.262 19.375 34.113 1.00 89.00 183 ALA A O 1
ATOM 1461 N N . GLU A 1 184 ? -29.042 19.182 32.236 1.00 90.56 184 GLU A N 1
ATOM 1462 C CA . GLU A 1 184 ? -28.688 20.592 32.099 1.00 90.56 184 GLU A CA 1
ATOM 1463 C C . GLU A 1 184 ? -28.873 21.016 30.639 1.00 90.56 184 GLU A C 1
ATOM 1465 O O . GLU A 1 184 ? -28.776 20.212 29.709 1.00 90.56 184 GLU A O 1
ATOM 1470 N N . TYR A 1 185 ? -29.142 22.302 30.422 1.00 89.06 185 TYR A N 1
ATOM 1471 C CA . TYR A 1 185 ? -29.232 22.846 29.074 1.00 89.06 185 TYR A CA 1
ATOM 1472 C C . TYR A 1 185 ? -27.833 23.109 28.508 1.00 89.06 185 TYR A C 1
ATOM 1474 O O . TYR A 1 185 ? -27.084 23.929 29.046 1.00 89.06 185 TYR A O 1
ATOM 1482 N N . VAL A 1 186 ? -27.508 22.464 27.388 1.00 86.19 186 VAL A N 1
ATOM 1483 C CA . VAL A 1 186 ? -26.239 22.635 26.671 1.00 86.19 186 VAL A CA 1
ATOM 1484 C C . VAL A 1 186 ? -26.500 23.326 25.333 1.00 86.19 186 VAL A C 1
ATOM 1486 O O . VAL A 1 186 ? -27.305 22.871 24.514 1.00 86.19 186 VAL A O 1
ATOM 1489 N N . GLN A 1 187 ? -25.815 24.449 25.094 1.00 82.25 187 GLN A N 1
ATOM 1490 C CA . GLN A 1 187 ? -25.989 25.251 23.882 1.00 82.25 187 GLN A CA 1
ATOM 1491 C C . GLN A 1 187 ? -25.692 24.413 22.626 1.00 82.25 187 GLN A C 1
ATOM 1493 O O . GLN A 1 187 ? -24.579 23.936 22.438 1.00 82.25 187 GLN A O 1
ATOM 1498 N N . GLY A 1 188 ? -26.696 24.252 21.758 1.00 81.00 188 GLY A N 1
ATOM 1499 C CA . GLY A 1 188 ? -26.592 23.491 20.506 1.00 81.00 188 GLY A CA 1
ATOM 1500 C C . GLY A 1 188 ? -27.081 22.038 20.576 1.00 81.00 188 GLY A C 1
ATOM 1501 O O . GLY A 1 188 ? -27.336 21.466 19.521 1.00 81.00 188 GLY A O 1
ATOM 1502 N N . VAL A 1 189 ? -27.275 21.470 21.774 1.00 75.69 189 VAL A N 1
ATOM 1503 C CA . VAL A 1 189 ? -27.747 20.079 21.962 1.00 75.69 189 VAL A CA 1
ATOM 1504 C C . VAL A 1 189 ? -29.107 20.018 22.677 1.00 75.69 189 VAL A C 1
ATOM 1506 O O . VAL A 1 189 ? -29.880 19.094 22.443 1.00 75.69 189 VAL A O 1
ATOM 1509 N N . GLY A 1 190 ? -29.457 21.038 23.469 1.00 85.94 190 GLY A N 1
ATOM 1510 C CA . GLY A 1 190 ? -30.728 21.108 24.199 1.00 85.94 190 GLY A CA 1
ATOM 1511 C C . GLY A 1 190 ? -30.598 20.643 25.651 1.00 85.94 190 GLY A C 1
ATOM 1512 O O . GLY A 1 190 ? -29.523 20.745 26.237 1.00 85.94 190 GLY A O 1
ATOM 1513 N N . GLU A 1 191 ? -31.699 20.185 26.250 1.00 88.25 191 GLU A N 1
ATOM 1514 C CA . GLU A 1 191 ? -31.702 19.616 27.603 1.00 88.25 191 GLU A CA 1
ATOM 1515 C C . GLU A 1 191 ? -31.209 18.168 27.556 1.00 88.25 191 GLU A C 1
ATOM 1517 O O . GLU A 1 191 ? -31.837 17.299 26.947 1.00 88.25 191 GLU A O 1
ATOM 1522 N N . VAL A 1 192 ? -30.052 17.927 28.166 1.00 88.06 192 VAL A N 1
ATOM 1523 C CA . VAL A 1 192 ? -29.356 16.641 28.124 1.00 88.06 192 VAL A CA 1
ATOM 1524 C C . VAL A 1 192 ? -28.757 16.303 29.482 1.00 88.06 192 VAL A C 1
ATOM 1526 O O . VAL A 1 192 ? -28.385 17.186 30.253 1.00 88.06 192 VAL A O 1
ATOM 15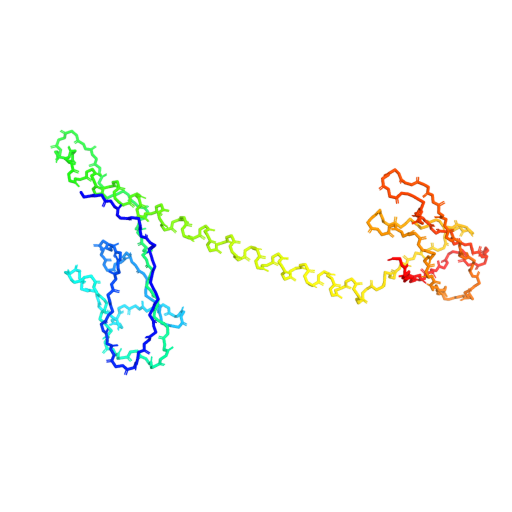29 N N . TYR A 1 193 ? -28.633 15.014 29.786 1.00 86.19 193 TYR A N 1
ATOM 1530 C CA . TYR A 1 193 ? -27.975 14.546 31.002 1.00 86.19 193 TYR A CA 1
ATOM 1531 C C . TYR A 1 193 ? -26.459 14.746 30.907 1.00 86.19 193 TYR A C 1
ATOM 1533 O O . TYR A 1 193 ? -25.797 14.121 30.077 1.00 86.19 193 TYR A O 1
ATOM 1541 N N . THR A 1 194 ? -25.907 15.608 31.767 1.00 85.81 194 THR A N 1
ATOM 1542 C CA . THR A 1 194 ? -24.479 15.981 31.745 1.00 85.81 194 THR A CA 1
ATOM 1543 C C . THR A 1 194 ? -23.666 15.297 32.836 1.00 85.81 194 THR A C 1
ATOM 1545 O O . THR A 1 194 ? -22.463 15.082 32.684 1.00 85.81 194 THR A O 1
ATOM 1548 N N . HIS A 1 195 ? -24.291 14.952 33.962 1.00 86.38 195 HIS A N 1
ATOM 1549 C CA . HIS A 1 195 ? -23.601 14.325 35.083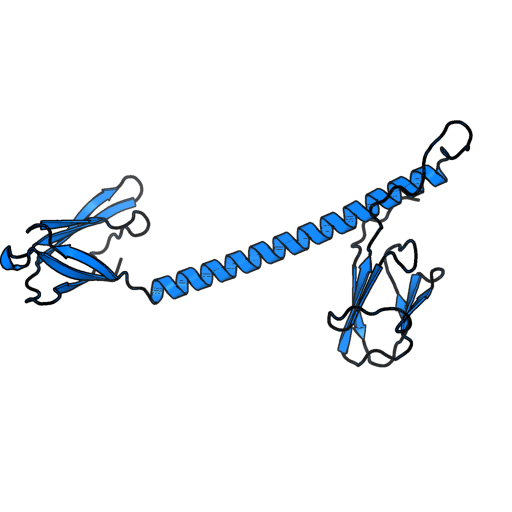 1.00 86.38 195 HIS A CA 1
ATOM 1550 C C . HIS A 1 195 ? -24.535 13.507 35.980 1.00 86.38 195 HIS A C 1
ATOM 1552 O O . HIS A 1 195 ? -25.758 13.643 35.959 1.00 86.38 195 HIS A O 1
ATOM 1558 N N . LEU A 1 196 ? -23.918 12.651 36.792 1.00 88.56 196 LEU A N 1
ATOM 1559 C CA . LEU A 1 196 ? -24.557 11.778 37.769 1.00 88.56 196 LEU A CA 1
ATOM 1560 C C . LEU A 1 196 ? -24.042 12.112 39.166 1.00 88.56 196 LEU A C 1
ATOM 1562 O O . LEU A 1 196 ? -22.835 12.276 39.367 1.00 88.56 196 LEU A O 1
ATOM 1566 N N . ILE A 1 197 ? -24.946 12.161 40.139 1.00 90.25 197 ILE A N 1
ATOM 1567 C CA . ILE A 1 197 ? -24.607 12.308 41.554 1.00 90.25 197 ILE A CA 1
ATOM 1568 C C . ILE A 1 197 ? -24.843 10.972 42.252 1.00 90.25 197 ILE A C 1
ATOM 1570 O O . ILE A 1 197 ? -25.966 10.474 42.307 1.00 90.25 197 ILE A O 1
ATOM 1574 N N . PHE A 1 198 ? -23.775 10.404 42.806 1.00 90.56 198 PHE A N 1
ATOM 1575 C CA . PHE A 1 198 ? -23.824 9.202 43.629 1.00 90.56 198 PHE A CA 1
ATOM 1576 C C . PHE A 1 198 ? -23.798 9.597 45.101 1.00 90.56 198 PHE A C 1
ATOM 1578 O O . PHE A 1 198 ? -22.828 10.198 45.564 1.00 90.56 198 PHE A O 1
ATOM 1585 N N . THR A 1 199 ? -24.840 9.229 45.840 1.00 92.50 199 THR A N 1
ATOM 1586 C CA . THR A 1 199 ? -24.939 9.452 47.284 1.00 92.50 199 THR A CA 1
ATOM 1587 C C . THR A 1 199 ? -24.683 8.152 48.036 1.00 92.50 199 THR A C 1
ATOM 1589 O O . THR A 1 199 ? -25.392 7.162 47.849 1.00 92.50 199 THR A O 1
ATOM 1592 N N . PHE A 1 200 ? -23.676 8.171 48.905 1.00 91.25 200 PHE A N 1
ATOM 1593 C CA . PHE A 1 200 ? -23.218 7.043 49.705 1.00 91.25 200 PHE A CA 1
ATOM 1594 C C . PHE A 1 200 ? -23.424 7.306 51.205 1.00 91.25 200 PHE A C 1
ATOM 1596 O O . PHE A 1 200 ? -23.157 8.410 51.690 1.00 91.25 200 PHE A O 1
ATOM 1603 N N . PRO A 1 201 ? -23.796 6.279 51.985 1.00 91.25 201 PRO A N 1
ATOM 1604 C CA . PRO A 1 201 ? -23.662 6.295 53.433 1.00 91.25 201 PRO A CA 1
ATOM 1605 C C . PRO A 1 201 ? -22.210 6.548 53.859 1.00 91.25 201 PRO A C 1
ATOM 1607 O O . PRO A 1 201 ? -21.273 6.012 53.263 1.00 91.25 201 PRO A O 1
ATOM 1610 N N . SER A 1 202 ? -22.010 7.294 54.949 1.00 88.81 202 SER A N 1
ATOM 1611 C CA . SER A 1 202 ? -20.671 7.603 55.482 1.00 88.81 202 SER A CA 1
ATOM 1612 C C . SER A 1 202 ? -19.859 6.358 55.866 1.00 88.81 202 SER A C 1
ATOM 1614 O O . SER A 1 202 ? -18.633 6.388 55.833 1.00 88.81 202 SER A O 1
ATOM 1616 N N . THR A 1 203 ? -20.524 5.234 56.153 1.00 89.56 203 THR A N 1
ATOM 1617 C CA . THR A 1 203 ? -19.904 3.931 56.456 1.00 89.56 203 THR A CA 1
ATOM 1618 C C . THR A 1 203 ? -19.184 3.289 55.265 1.00 89.56 203 THR A C 1
ATOM 1620 O O . THR A 1 203 ? -18.470 2.297 55.437 1.00 89.56 203 THR A O 1
ATOM 1623 N N . LEU A 1 204 ? -19.380 3.818 54.054 1.00 87.25 204 LEU A N 1
ATOM 1624 C CA . LEU A 1 204 ? -18.742 3.335 52.830 1.00 87.25 204 LEU A CA 1
ATOM 1625 C C . LEU A 1 204 ? -17.544 4.196 52.402 1.00 87.25 204 LEU A C 1
ATOM 1627 O O . LEU A 1 204 ? -16.858 3.825 51.450 1.00 87.25 204 LEU A O 1
ATOM 1631 N N . ILE A 1 205 ? -17.256 5.300 53.105 1.00 87.88 205 ILE A N 1
ATOM 1632 C CA . ILE A 1 205 ? -16.074 6.133 52.842 1.00 87.88 205 ILE A CA 1
ATOM 1633 C C . ILE A 1 205 ? -14.805 5.289 53.030 1.00 87.88 205 ILE A C 1
ATOM 1635 O O . ILE A 1 205 ? -14.664 4.552 54.004 1.00 87.88 205 ILE A O 1
ATOM 1639 N N . GLY A 1 206 ? -13.889 5.374 52.064 1.00 86.75 206 GLY A N 1
ATOM 1640 C CA . GLY A 1 206 ? -12.670 4.563 51.992 1.00 86.75 206 GLY A CA 1
ATOM 1641 C C . GLY A 1 206 ? -12.815 3.257 51.199 1.00 86.75 206 GLY A C 1
ATOM 1642 O O . GLY A 1 206 ? -11.806 2.609 50.921 1.00 86.75 206 GLY A O 1
ATOM 1643 N N . LYS A 1 207 ? -14.032 2.872 50.787 1.00 89.88 207 LYS A N 1
ATOM 1644 C CA . LYS A 1 207 ? -14.270 1.733 49.877 1.00 89.88 207 LYS A CA 1
ATOM 1645 C C . LYS A 1 207 ? -14.221 2.170 48.408 1.00 89.88 207 LYS A C 1
ATOM 1647 O O . LYS A 1 207 ? -13.974 3.333 48.098 1.00 89.88 207 LYS A O 1
ATOM 1652 N N . LYS A 1 208 ? -14.442 1.229 47.485 1.00 89.38 208 LYS A N 1
ATOM 1653 C CA . LYS A 1 208 ? -14.494 1.484 46.036 1.00 89.38 208 LYS A CA 1
ATOM 1654 C C . LYS A 1 208 ? -15.875 1.157 45.481 1.00 89.38 208 LYS A C 1
ATOM 1656 O O . LYS A 1 208 ? -16.480 0.172 45.901 1.00 89.38 208 LYS A O 1
ATOM 1661 N N . CYS A 1 209 ? -16.338 1.954 44.529 1.00 87.69 209 CYS A N 1
ATOM 1662 C CA . CYS A 1 209 ? -17.553 1.705 43.765 1.00 87.69 209 CYS A CA 1
ATOM 1663 C C . CYS A 1 209 ? -17.178 1.384 42.316 1.00 87.69 209 CYS A C 1
ATOM 1665 O O . CYS A 1 209 ? -16.333 2.071 41.740 1.00 87.69 209 CYS A O 1
ATOM 1667 N N . ASN A 1 210 ? -17.801 0.354 41.748 1.00 88.25 210 ASN A N 1
ATOM 1668 C CA . ASN A 1 210 ? -17.803 0.095 40.314 1.00 88.25 210 ASN A CA 1
ATOM 1669 C C . ASN A 1 210 ? -19.180 0.491 39.787 1.00 88.25 210 ASN A C 1
ATOM 1671 O O . ASN A 1 210 ? -20.180 -0.041 40.266 1.00 88.25 210 ASN A O 1
ATOM 1675 N N . ALA A 1 211 ? -19.238 1.416 38.838 1.00 85.19 211 ALA A N 1
ATOM 1676 C CA . ALA A 1 211 ? -20.472 1.820 38.182 1.00 85.19 211 ALA A CA 1
ATOM 1677 C C . ALA A 1 211 ? -20.407 1.488 36.691 1.00 85.19 211 ALA A C 1
ATOM 1679 O O . ALA A 1 211 ? -19.384 1.702 36.052 1.00 85.19 211 ALA A O 1
ATOM 1680 N N . TRP A 1 212 ? -21.511 0.987 36.156 1.00 81.44 212 TRP A N 1
ATOM 1681 C CA . TRP A 1 212 ? -21.745 0.749 34.743 1.00 81.44 212 TRP A CA 1
ATOM 1682 C C . TRP A 1 212 ? -22.841 1.696 34.293 1.00 81.44 212 TRP A C 1
ATOM 1684 O O . TRP A 1 212 ? -23.948 1.686 34.837 1.00 81.44 212 TRP A O 1
ATOM 1694 N N . LEU A 1 213 ? -22.517 2.509 33.299 1.00 76.81 213 LEU A N 1
ATOM 1695 C CA . LEU A 1 213 ? -23.472 3.370 32.625 1.00 76.81 213 LEU A CA 1
ATOM 1696 C C . LEU A 1 213 ? -23.907 2.679 31.333 1.00 76.81 213 LEU A C 1
ATOM 1698 O O . LEU A 1 213 ? -23.066 2.325 30.505 1.00 76.81 213 LEU A O 1
ATOM 1702 N N . THR A 1 214 ? -25.206 2.466 31.156 1.00 68.25 214 THR A N 1
ATOM 1703 C CA . THR A 1 214 ? -25.764 1.925 29.917 1.00 68.25 214 THR A CA 1
ATOM 1704 C C . THR A 1 214 ? -27.015 2.694 29.523 1.00 68.25 214 THR A C 1
ATOM 1706 O O . THR A 1 214 ? -27.830 3.047 30.365 1.00 68.25 214 THR A O 1
ATOM 1709 N N . GLY A 1 215 ? -27.175 2.954 28.229 1.00 56.62 215 GLY A N 1
ATOM 1710 C CA . GLY A 1 215 ? -28.299 3.744 27.740 1.00 56.62 215 GLY A CA 1
ATOM 1711 C C . GLY A 1 215 ? -28.023 5.244 27.813 1.00 56.62 215 GLY A C 1
ATOM 1712 O O . GLY A 1 215 ? -27.530 5.762 28.817 1.00 56.62 215 GLY A O 1
ATOM 1713 N N . GLY A 1 216 ? -28.321 5.886 26.688 1.00 44.84 216 GLY A N 1
ATOM 1714 C CA . GLY A 1 216 ? -27.911 7.221 26.284 1.00 44.84 216 GLY A CA 1
ATOM 1715 C C . GLY A 1 216 ? -27.633 7.202 24.791 1.00 44.84 216 GLY A C 1
ATOM 1716 O O . GLY A 1 216 ? -26.580 6.636 24.422 1.00 44.84 216 GLY A O 1
#

Solvent-accessible surface area (backbone atoms only — not comparable to full-atom values): 12685 Å² total; per-residue (Å²): 134,79,81,77,98,64,72,55,58,52,78,45,71,33,80,46,70,65,38,70,44,78,50,97,56,95,64,94,51,88,80,23,47,48,42,23,51,71,83,43,77,61,55,82,76,57,42,47,71,42,79,88,79,36,27,38,39,38,76,58,60,47,55,60,72,36,40,38,36,42,35,60,40,68,77,98,66,81,94,72,81,79,53,95,84,72,74,46,86,35,74,70,53,53,49,51,53,52,46,49,52,51,51,44,50,49,45,48,56,50,52,50,52,53,52,51,52,52,52,52,52,52,52,51,51,52,52,51,50,50,52,55,46,51,71,73,47,57,53,70,50,70,46,72,29,84,52,46,64,46,82,47,75,50,58,83,96,59,55,16,78,54,88,61,46,74,49,72,45,36,56,97,54,80,70,68,64,50,76,44,81,39,72,45,80,42,93,96,79,42,66,22,38,45,34,35,39,40,37,39,57,74,91,48,50,82,31,41,34,41,31,35,56,46,68,98